Protein AF-A0A3R6PF79-F1 (afdb_monomer)

pLDDT: mean 77.35, std 12.73, range [43.53, 94.38]

Foldseek 3Di:
DVLVLVVVLVVLLVVLLVVLLVCLLVVLVCVVVPDDLVNLLVVLLVVLVVCLVPVLVVVVVCVVVVVVVCCVVVQVVVVVVDVDPDPPPPDPPPDPVVSVVSSVVVSVSSNVSRNVSSNVSSPDHSVCSNVVDPPVVDDPVQQDDDVVQCVPPNPVSSVVSSVCSSCVPVNVVVVVVVVSVVVVVVVVVVVVVD

Radius of gyration: 24.38 Å; Cα contacts (8 Å, |Δi|>4): 85; chains: 1; bounding box: 54×51×66 Å

Sequence (194 aa):
MAIIMVGAISLIYSAFSISLSERTKQMGLLKSIGATKKQIRHSVVFEACVLCMVGIPLGIAAGLGGIGITLHGISGLLLKLWSEDTPLRIHLVVTWQAIAIAVIVSFITVLISAMIPAAKAVRIPAIQAIRQSDDIKIRAGKVKTSGLTYKLFGFSGMLASKNFKRNRKKYRTTVFSLFISIVLFVSATSSVVI

Mean predicted aligned error: 12.95 Å

Solvent-accessible surface area (backbone atoms only — not comparable to full-atom values): 11077 Å² total; per-residue (Å²): 109,70,67,59,54,54,48,51,43,50,51,51,30,51,53,49,41,48,57,50,58,76,41,32,42,60,55,15,53,44,41,72,78,64,55,48,68,64,58,59,44,49,52,53,50,49,53,50,51,57,49,45,69,53,47,51,58,50,50,51,51,50,49,54,49,49,51,52,51,50,54,56,56,48,50,65,54,48,60,75,75,48,93,62,99,65,86,80,73,80,73,84,80,81,49,71,66,59,54,52,50,50,53,53,53,51,50,53,49,50,50,58,31,46,48,56,45,42,58,50,59,61,67,57,51,40,71,55,32,64,63,71,60,84,75,74,83,73,62,76,82,74,50,74,73,64,71,65,47,40,75,76,49,35,71,69,38,42,53,51,53,36,53,48,54,72,40,51,67,61,49,50,50,54,55,50,52,52,51,51,52,52,52,52,50,54,54,53,56,54,67,74,75,108

Secondary structure (DSSP, 8-state):
-H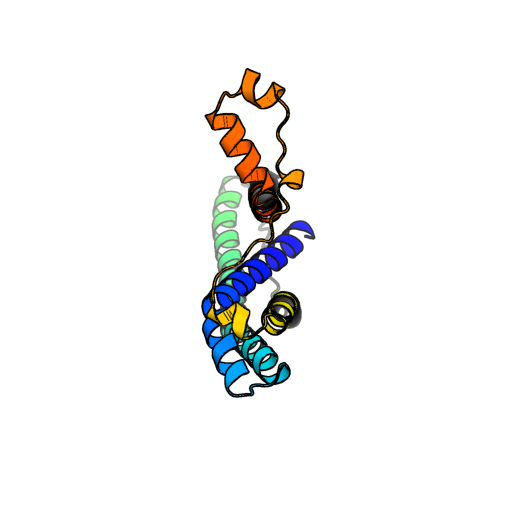HHHHHHHHHHHHHHHHHHHHTHHHHHHHHHTT--HHHHHHHHHHHHHHHHHHHHHHHHHHHHHHHHHHHHHHHHHHHHH--SS----------HHHHHHHHHHHHHHHHHHHHHHHHHHHTS-HHHHHH--------GGGG---HHHHHHHHHHHHHHHHHHHHTHHHHHHHHHHHHHHHHHHHHHHHHHH-

Nearest PDB structures (foldseek):
  7w78-assembly1_B  TM=7.363E-01  e=3.693E-02  Corynebacterium diphtheriae NCTC 13129
  7v8l-assembly1_C  TM=7.690E-01  e=5.536E-02  Escherichia coli K-12
  7arh-assembly1_C  TM=6.810E-01  e=7.500E-02  Escherichia coli K-12
  8tzj-assembly1_D  TM=7.947E-01  e=8.950E-01  Vibrio cholerae
  8tzk-assembly1_C  TM=6.732E-01  e=6.281E-01  Vibrio cholerae

Structure (mmCIF, N/CA/C/O backbone):
data_AF-A0A3R6PF79-F1
#
_entry.id   AF-A0A3R6PF79-F1
#
loop_
_atom_site.group_PDB
_atom_site.id
_atom_site.type_symbol
_atom_site.label_atom_id
_atom_site.label_alt_id
_atom_site.label_comp_id
_atom_s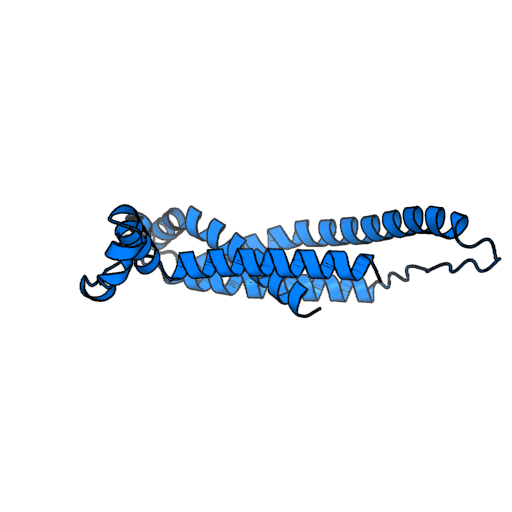ite.label_asym_id
_atom_site.label_entity_id
_atom_site.label_seq_id
_atom_site.pdbx_PDB_ins_code
_atom_site.Cartn_x
_atom_site.Cartn_y
_atom_site.Cartn_z
_atom_site.occupancy
_atom_site.B_iso_or_equiv
_atom_site.auth_seq_id
_atom_site.auth_comp_id
_atom_site.auth_asym_id
_atom_site.auth_atom_id
_atom_site.pdbx_PDB_model_num
ATOM 1 N N . MET A 1 1 ? 17.943 4.776 -5.996 1.00 65.88 1 MET A N 1
ATOM 2 C CA . MET A 1 1 ? 17.069 3.576 -5.981 1.00 65.88 1 MET A CA 1
ATOM 3 C C . MET A 1 1 ? 16.264 3.403 -4.692 1.00 65.88 1 MET A C 1
ATOM 5 O O . MET A 1 1 ? 15.045 3.336 -4.783 1.00 65.88 1 MET A O 1
ATOM 9 N N . ALA A 1 2 ? 16.877 3.400 -3.499 1.00 73.94 2 ALA A N 1
ATOM 10 C CA . ALA A 1 2 ? 16.146 3.189 -2.236 1.00 73.94 2 ALA A CA 1
ATOM 11 C C . ALA A 1 2 ? 14.987 4.183 -1.995 1.00 73.94 2 ALA A C 1
ATOM 13 O O . ALA A 1 2 ? 13.905 3.773 -1.589 1.00 73.94 2 ALA A O 1
ATOM 14 N N . ILE A 1 3 ? 15.177 5.470 -2.313 1.00 78.12 3 ILE A N 1
ATOM 15 C CA . ILE A 1 3 ? 14.146 6.514 -2.144 1.00 78.12 3 ILE A CA 1
ATOM 16 C C . ILE A 1 3 ? 12.910 6.228 -3.010 1.00 78.12 3 ILE A C 1
ATOM 18 O O . ILE A 1 3 ? 11.786 6.334 -2.530 1.00 78.12 3 ILE A O 1
ATOM 22 N N . ILE A 1 4 ? 13.116 5.813 -4.264 1.00 80.00 4 ILE A N 1
ATOM 23 C CA . ILE A 1 4 ? 12.033 5.499 -5.207 1.00 80.00 4 ILE A CA 1
ATOM 24 C C . ILE A 1 4 ? 11.253 4.277 -4.717 1.00 80.00 4 ILE A C 1
ATOM 26 O O . ILE A 1 4 ? 10.026 4.304 -4.683 1.00 80.00 4 ILE A O 1
ATOM 30 N N . MET A 1 5 ? 11.956 3.233 -4.264 1.00 78.94 5 MET A N 1
ATOM 31 C CA . MET A 1 5 ? 11.324 2.021 -3.738 1.00 78.94 5 MET A CA 1
ATOM 32 C C . MET A 1 5 ? 10.485 2.318 -2.487 1.00 78.94 5 MET A C 1
ATOM 34 O O . MET A 1 5 ? 9.329 1.908 -2.401 1.00 78.94 5 MET A O 1
ATOM 38 N N . VAL A 1 6 ? 11.032 3.092 -1.545 1.00 79.31 6 VAL A N 1
ATOM 39 C CA . VAL A 1 6 ? 10.308 3.524 -0.338 1.00 79.31 6 VAL A CA 1
ATOM 40 C C . VAL A 1 6 ? 9.107 4.404 -0.698 1.00 79.31 6 VAL A C 1
ATOM 42 O O . VAL A 1 6 ? 8.030 4.229 -0.126 1.00 79.31 6 VAL A O 1
ATOM 45 N N . GLY A 1 7 ? 9.263 5.315 -1.663 1.00 80.50 7 GLY A N 1
ATOM 46 C CA . GLY A 1 7 ? 8.183 6.156 -2.176 1.00 80.50 7 GLY A CA 1
ATOM 47 C C . GLY A 1 7 ? 7.041 5.330 -2.765 1.00 80.50 7 GLY A C 1
ATOM 48 O O . GLY A 1 7 ? 5.895 5.496 -2.350 1.00 80.50 7 GLY A O 1
ATOM 49 N N . ALA A 1 8 ? 7.352 4.385 -3.654 1.00 82.44 8 ALA A N 1
ATOM 50 C CA . ALA A 1 8 ? 6.371 3.496 -4.271 1.00 82.44 8 ALA A CA 1
ATOM 51 C C . ALA A 1 8 ? 5.611 2.666 -3.223 1.00 82.44 8 ALA A C 1
ATOM 53 O O . ALA A 1 8 ? 4.380 2.666 -3.215 1.00 82.44 8 ALA A O 1
ATOM 54 N N . ILE A 1 9 ? 6.325 2.037 -2.283 1.00 83.94 9 ILE A N 1
ATOM 55 C CA . ILE A 1 9 ? 5.719 1.264 -1.184 1.00 83.94 9 ILE A CA 1
ATOM 56 C C . ILE A 1 9 ? 4.779 2.146 -0.350 1.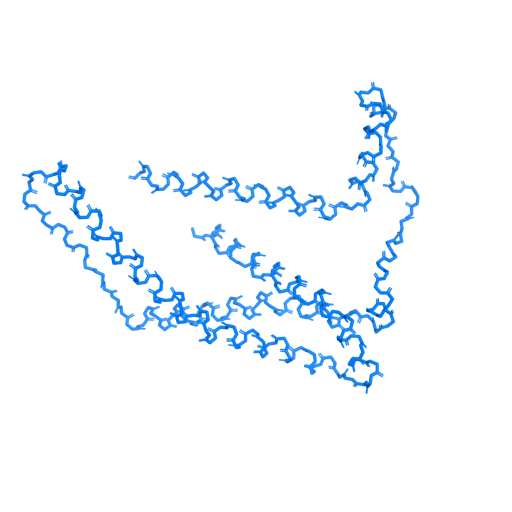00 83.94 9 ILE A C 1
ATOM 58 O O . ILE A 1 9 ? 3.657 1.747 -0.038 1.00 83.94 9 ILE A O 1
ATOM 62 N N . SER A 1 10 ? 5.210 3.363 -0.006 1.00 80.75 10 SER A N 1
ATOM 63 C CA . SER A 1 10 ? 4.420 4.304 0.796 1.00 80.75 10 SER A CA 1
ATOM 64 C C . SER A 1 10 ? 3.152 4.778 0.071 1.00 80.75 10 SER A C 1
ATOM 66 O O . SER A 1 10 ? 2.083 4.878 0.685 1.00 80.75 10 SER A O 1
ATOM 68 N N . LEU A 1 11 ? 3.249 5.033 -1.237 1.00 85.12 11 LEU A N 1
ATOM 69 C CA . LEU A 1 11 ? 2.115 5.420 -2.079 1.00 85.12 11 LEU A CA 1
ATOM 70 C C . LEU A 1 11 ? 1.094 4.287 -2.185 1.00 85.12 11 LEU A C 1
ATOM 72 O O . LEU A 1 11 ? -0.085 4.506 -1.901 1.00 85.12 11 LEU A O 1
ATOM 76 N N . ILE A 1 12 ? 1.551 3.071 -2.501 1.00 87.69 12 ILE A N 1
ATOM 77 C CA . ILE A 1 12 ? 0.696 1.880 -2.588 1.00 87.69 12 ILE A CA 1
ATOM 78 C C . ILE A 1 12 ? 0.007 1.630 -1.240 1.00 87.69 12 ILE A C 1
ATOM 80 O O . ILE A 1 12 ? -1.214 1.481 -1.180 1.00 87.69 12 ILE A O 1
ATOM 84 N N . TYR A 1 13 ? 0.767 1.657 -0.141 1.00 85.12 13 TYR A N 1
ATOM 85 C CA . TYR A 1 13 ? 0.227 1.516 1.212 1.00 85.12 13 TYR A CA 1
ATOM 86 C C . TYR A 1 13 ? -0.873 2.543 1.501 1.00 85.12 13 TYR A C 1
ATOM 88 O O . TYR A 1 13 ? -1.921 2.200 2.053 1.00 85.12 13 TYR A O 1
ATOM 96 N N . SER A 1 14 ? -0.642 3.804 1.137 1.00 82.56 14 SER A N 1
ATOM 97 C CA . SER A 1 14 ? -1.587 4.890 1.395 1.00 82.56 14 SER A CA 1
ATOM 98 C C . SER A 1 14 ? -2.861 4.730 0.568 1.00 82.56 14 SER A C 1
ATOM 100 O O . SER A 1 14 ? -3.950 4.868 1.122 1.00 82.56 14 SER A O 1
ATOM 102 N N . ALA A 1 15 ? -2.744 4.350 -0.705 1.00 88.00 15 ALA A N 1
ATOM 103 C CA . ALA A 1 15 ? -3.887 4.089 -1.577 1.00 88.00 15 ALA A CA 1
ATOM 104 C C . ALA A 1 15 ? -4.762 2.940 -1.047 1.00 88.00 15 ALA A C 1
ATOM 106 O O . ALA A 1 15 ? -5.965 3.119 -0.848 1.00 88.00 15 ALA A O 1
ATOM 107 N N . PHE A 1 16 ? -4.159 1.794 -0.707 1.00 87.19 16 PHE A N 1
ATOM 108 C CA . PHE A 1 16 ? -4.898 0.683 -0.096 1.00 87.19 16 PHE A CA 1
ATOM 109 C C . PHE A 1 16 ? -5.480 1.063 1.267 1.00 87.19 16 PHE A C 1
ATOM 111 O O . PHE A 1 16 ? -6.608 0.691 1.584 1.00 87.19 16 PHE A O 1
ATOM 118 N N . SER A 1 17 ? -4.754 1.831 2.084 1.00 83.69 17 SER A N 1
ATOM 119 C CA . SER A 1 17 ? -5.274 2.294 3.371 1.00 83.69 17 SER A CA 1
ATOM 120 C C . SER A 1 17 ? -6.509 3.182 3.212 1.00 83.69 17 SER A C 1
ATOM 122 O O . SER A 1 17 ? -7.389 3.112 4.068 1.00 83.69 17 SER A O 1
ATOM 124 N N . ILE A 1 18 ? -6.569 4.019 2.174 1.00 84.44 18 ILE A N 1
ATOM 125 C CA . ILE A 1 18 ? -7.731 4.866 1.878 1.00 84.44 18 ILE A CA 1
ATOM 126 C C . ILE A 1 18 ? -8.891 3.994 1.392 1.00 84.44 18 ILE A C 1
ATOM 128 O O . ILE A 1 18 ? -9.955 4.017 2.008 1.00 84.44 18 ILE A O 1
ATOM 132 N N . SER A 1 19 ? -8.657 3.143 0.389 1.00 86.69 19 SER A N 1
ATOM 133 C CA . SER A 1 19 ? -9.685 2.260 -0.180 1.00 86.69 19 SER A CA 1
ATOM 134 C C . SER A 1 19 ? -10.333 1.350 0.875 1.00 86.69 19 SER A C 1
ATOM 136 O O . SER A 1 19 ? -11.557 1.240 0.967 1.00 86.69 19 SER A O 1
ATOM 138 N N . LEU A 1 20 ? -9.524 0.758 1.760 1.00 84.31 20 LEU A N 1
ATOM 139 C CA . LEU A 1 20 ? -10.035 -0.055 2.865 1.00 84.31 20 LEU A CA 1
ATOM 140 C C . LEU A 1 20 ? -10.768 0.782 3.914 1.00 84.31 20 LEU A C 1
ATOM 142 O O . LEU A 1 20 ? -11.749 0.311 4.485 1.00 84.31 20 LEU A O 1
ATOM 146 N N . SER A 1 21 ? -10.314 2.014 4.169 1.00 81.69 21 SER A N 1
ATOM 147 C CA . SER A 1 21 ? -10.988 2.924 5.095 1.00 81.69 21 SER A CA 1
ATOM 148 C C . SER A 1 21 ? -12.404 3.244 4.615 1.00 81.69 21 SER A C 1
ATOM 150 O O . SER A 1 21 ? -13.339 3.161 5.411 1.00 81.69 21 SER A O 1
ATOM 152 N N . GLU A 1 22 ? -12.578 3.533 3.327 1.00 84.00 22 GLU A N 1
ATOM 153 C CA . GLU A 1 22 ? -13.884 3.797 2.705 1.00 84.00 22 GLU A CA 1
ATOM 154 C C . GLU A 1 22 ? -14.821 2.583 2.798 1.00 84.00 22 GLU A C 1
ATOM 156 O O . GLU A 1 22 ? -16.013 2.723 3.074 1.00 84.00 22 GLU A O 1
ATOM 161 N N . ARG A 1 23 ? -14.268 1.370 2.677 1.00 86.06 23 ARG A N 1
ATOM 162 C CA . ARG A 1 23 ? -15.014 0.100 2.748 1.00 86.06 23 ARG A CA 1
ATOM 163 C C . ARG A 1 23 ? -15.125 -0.484 4.162 1.00 86.06 23 ARG A C 1
ATOM 165 O O . ARG A 1 23 ? -15.655 -1.583 4.341 1.00 86.06 23 ARG A O 1
ATOM 172 N N . THR A 1 24 ? -14.693 0.243 5.196 1.00 84.50 24 THR A N 1
ATOM 173 C CA . THR A 1 24 ? -14.691 -0.254 6.586 1.00 84.50 24 THR A CA 1
ATOM 174 C C . THR A 1 24 ? -16.088 -0.677 7.047 1.00 84.50 24 THR A C 1
ATOM 176 O O . THR A 1 24 ? -16.231 -1.724 7.679 1.00 84.50 24 THR A O 1
ATOM 179 N N . LYS A 1 25 ? -17.134 0.084 6.692 1.00 82.88 25 LYS A N 1
ATOM 180 C CA . LYS A 1 25 ? -18.526 -0.236 7.055 1.00 82.88 25 LYS A CA 1
ATOM 181 C C . LYS A 1 25 ? -19.000 -1.541 6.410 1.00 82.88 25 LYS A C 1
ATOM 183 O O . LYS A 1 25 ? -19.591 -2.369 7.095 1.00 82.88 25 LYS A O 1
ATOM 188 N N . GLN A 1 26 ? -18.680 -1.762 5.133 1.00 86.44 26 GLN A N 1
ATOM 189 C CA . GLN A 1 26 ? -19.002 -3.002 4.415 1.00 86.44 26 GLN A CA 1
ATOM 190 C C . GLN A 1 26 ? -18.304 -4.207 5.057 1.00 86.44 26 GLN A C 1
ATOM 192 O O . GLN A 1 26 ? -18.948 -5.214 5.342 1.00 86.44 26 GLN A O 1
ATOM 197 N N . MET A 1 27 ? -17.012 -4.079 5.384 1.00 86.81 27 MET A N 1
ATOM 198 C CA . MET A 1 27 ? -16.271 -5.117 6.111 1.00 86.81 27 MET A CA 1
ATOM 199 C C . MET A 1 27 ? -16.834 -5.367 7.518 1.00 86.81 27 MET A C 1
ATOM 201 O O . MET A 1 27 ? -16.828 -6.503 7.994 1.00 86.81 27 MET A O 1
ATOM 205 N N . GLY A 1 28 ? -17.321 -4.320 8.189 1.00 85.75 28 GLY A N 1
ATOM 206 C CA . GLY A 1 28 ? -18.001 -4.407 9.481 1.00 85.75 28 GLY A CA 1
ATOM 207 C C . GLY A 1 28 ? -19.311 -5.186 9.401 1.00 85.75 28 GLY A C 1
ATOM 208 O O . GLY A 1 28 ? -19.534 -6.065 10.227 1.00 85.75 28 GLY A O 1
ATOM 209 N N . LEU A 1 29 ? -20.127 -4.926 8.378 1.00 88.12 29 LEU A N 1
ATOM 210 C CA . LEU A 1 29 ? -21.367 -5.662 8.112 1.00 88.12 29 LEU A CA 1
ATOM 211 C C . LEU A 1 29 ? -21.093 -7.133 7.777 1.00 88.12 29 LEU A C 1
ATOM 213 O O . LEU A 1 29 ? -21.737 -8.015 8.341 1.00 88.12 29 LEU A O 1
ATOM 217 N N . LEU A 1 30 ? -20.085 -7.409 6.942 1.00 86.88 30 LEU A N 1
ATOM 218 C CA . LEU A 1 30 ? -19.676 -8.776 6.608 1.00 86.88 30 LEU A CA 1
ATOM 219 C C . LEU A 1 30 ? -19.255 -9.555 7.868 1.00 86.88 30 LEU A C 1
ATOM 221 O O . LEU A 1 30 ? -19.646 -10.705 8.057 1.00 86.88 30 LEU A O 1
ATOM 225 N N . LYS A 1 31 ? -18.501 -8.910 8.773 1.00 86.12 31 LYS A N 1
ATOM 226 C CA . LYS A 1 31 ? -18.137 -9.483 10.082 1.00 86.12 31 LYS A CA 1
ATOM 227 C C . LYS A 1 31 ? -19.348 -9.749 10.969 1.00 86.12 31 LYS A C 1
ATOM 229 O O . LYS A 1 31 ? -19.345 -10.756 11.667 1.00 86.12 31 LYS A O 1
ATOM 234 N N . SER A 1 32 ? -20.357 -8.879 10.952 1.00 86.25 32 SER A N 1
ATOM 235 C CA . SER A 1 32 ? -21.579 -9.060 11.746 1.00 86.25 32 SER A CA 1
ATOM 236 C C . SER A 1 32 ? -22.394 -10.282 11.316 1.00 86.25 32 SER A C 1
ATOM 238 O O . SER A 1 32 ? -23.068 -10.871 12.150 1.00 86.25 32 SER A O 1
ATOM 240 N N . ILE A 1 33 ? -22.295 -10.691 10.047 1.00 88.56 33 ILE A N 1
ATOM 241 C CA . ILE A 1 33 ? -22.951 -11.898 9.506 1.00 88.56 33 ILE A CA 1
ATOM 242 C C . ILE A 1 33 ? -22.066 -13.156 9.699 1.00 88.56 33 ILE A C 1
ATOM 244 O O . ILE A 1 33 ? -22.449 -14.262 9.336 1.00 88.56 33 ILE A O 1
ATOM 248 N N . GLY A 1 34 ? -20.884 -13.021 10.317 1.00 87.25 34 GLY A N 1
ATOM 249 C CA . GLY A 1 34 ? -20.001 -14.146 10.659 1.00 87.25 34 GLY A CA 1
ATOM 250 C C . GLY A 1 34 ? -18.793 -14.335 9.737 1.00 87.25 34 GLY A C 1
ATOM 251 O O . GLY A 1 34 ? -18.108 -15.354 9.830 1.00 87.25 34 GLY A O 1
ATOM 252 N N . ALA A 1 35 ? -18.478 -13.371 8.861 1.00 88.25 35 ALA A N 1
ATOM 253 C CA . ALA A 1 35 ? -17.314 -13.489 7.985 1.00 88.25 35 ALA A CA 1
ATOM 254 C C . ALA A 1 35 ? -16.002 -13.630 8.775 1.00 88.25 35 ALA A C 1
ATOM 256 O O . ALA A 1 35 ? -15.680 -12.852 9.683 1.00 88.25 35 ALA A O 1
ATOM 257 N N . THR A 1 36 ? -15.191 -14.609 8.378 1.00 87.62 36 THR A N 1
ATOM 258 C CA . THR A 1 36 ? -13.926 -14.914 9.050 1.00 87.62 36 THR A CA 1
ATOM 259 C C . THR A 1 36 ? -12.836 -13.917 8.647 1.00 87.62 36 THR A C 1
ATOM 261 O O . THR A 1 36 ? -12.753 -13.469 7.502 1.00 87.62 36 THR A O 1
ATOM 264 N N . LYS A 1 37 ? -11.898 -13.632 9.561 1.00 85.00 37 LYS A N 1
ATOM 265 C CA . LYS A 1 37 ? -10.707 -12.785 9.322 1.00 85.00 37 LYS A CA 1
ATOM 266 C C . LYS A 1 37 ? -9.934 -13.155 8.040 1.00 85.00 37 LYS A C 1
ATOM 268 O O . LYS A 1 37 ? -9.393 -12.276 7.373 1.00 85.00 37 LYS A O 1
ATOM 273 N N . LYS A 1 38 ? -9.898 -14.450 7.696 1.00 86.69 38 LYS A N 1
ATOM 274 C CA . LYS A 1 38 ? -9.241 -14.991 6.495 1.00 86.69 38 LYS A CA 1
ATOM 275 C C . LYS A 1 38 ? -9.981 -14.622 5.203 1.00 86.69 38 LYS A C 1
ATOM 277 O O . LYS A 1 38 ? -9.318 -14.250 4.244 1.00 86.69 38 LYS A O 1
ATOM 282 N N . GLN A 1 39 ? -11.318 -14.642 5.197 1.00 87.19 39 GLN A N 1
ATOM 283 C CA . GLN A 1 39 ? -12.128 -14.269 4.027 1.00 87.19 39 GLN A CA 1
ATOM 284 C C . GLN A 1 39 ? -11.921 -12.799 3.659 1.00 87.19 39 GLN A C 1
ATOM 286 O O . GLN A 1 39 ? -11.662 -12.479 2.504 1.00 87.19 39 GLN A O 1
ATOM 291 N N . ILE A 1 40 ? -11.919 -11.916 4.660 1.00 85.81 40 ILE A N 1
ATOM 292 C CA . ILE A 1 40 ? -11.675 -10.482 4.450 1.00 85.81 40 ILE A CA 1
ATOM 293 C C . ILE A 1 40 ? -10.263 -10.253 3.905 1.00 85.81 40 ILE A C 1
ATOM 295 O O . ILE A 1 40 ? -10.0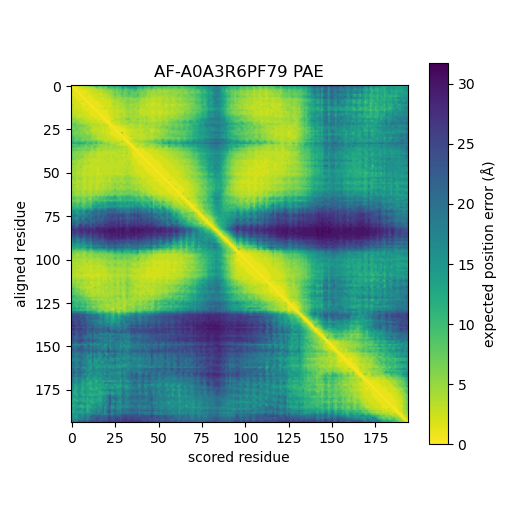82 -9.501 2.954 1.00 85.81 40 ILE A O 1
ATOM 299 N N . ARG A 1 41 ? -9.254 -10.939 4.458 1.00 86.44 41 ARG A N 1
ATOM 300 C CA . ARG A 1 41 ? -7.874 -10.834 3.966 1.00 86.44 41 ARG A CA 1
ATOM 301 C C . ARG A 1 41 ? -7.739 -11.328 2.523 1.00 86.44 41 ARG A C 1
ATOM 303 O O . ARG A 1 41 ? -7.070 -10.669 1.736 1.00 86.44 41 ARG A O 1
ATOM 310 N N . HIS A 1 42 ? -8.364 -12.454 2.179 1.00 89.12 42 HIS A N 1
ATOM 311 C CA . HIS A 1 42 ? -8.353 -12.979 0.813 1.00 89.12 42 HIS A CA 1
ATOM 312 C C . HIS A 1 42 ? -9.052 -12.042 -0.171 1.00 89.12 42 HIS A C 1
ATOM 314 O O . HIS A 1 42 ? -8.541 -11.871 -1.269 1.00 89.12 42 HIS A O 1
ATOM 320 N N . SER A 1 43 ? -10.141 -11.380 0.230 1.00 89.56 43 SER A N 1
ATOM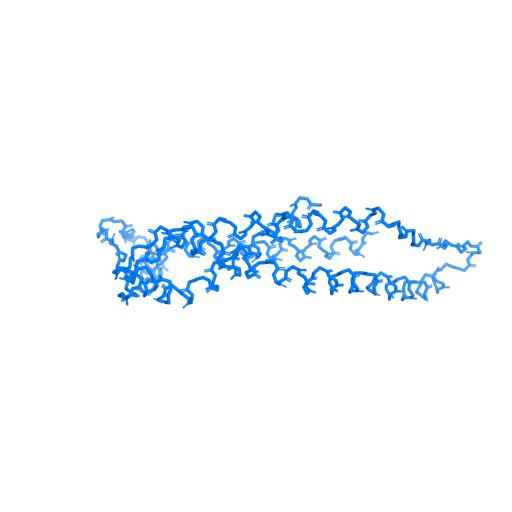 321 C CA . SER A 1 43 ? -10.807 -10.379 -0.612 1.00 89.56 43 SER A CA 1
ATOM 322 C C . SER A 1 43 ? -9.858 -9.241 -1.000 1.00 89.56 43 SER A C 1
ATOM 324 O O . SER A 1 43 ? -9.794 -8.874 -2.166 1.00 89.56 43 SER A O 1
ATOM 326 N N . VAL A 1 44 ? -9.069 -8.723 -0.051 1.00 88.31 44 VAL A N 1
ATOM 327 C CA . VAL A 1 44 ? -8.106 -7.641 -0.333 1.00 88.31 44 VAL A CA 1
ATOM 328 C C . VAL A 1 44 ? -6.947 -8.124 -1.206 1.00 88.31 44 VAL A C 1
ATOM 330 O O . VAL A 1 44 ? -6.496 -7.407 -2.093 1.00 88.31 44 VAL A O 1
ATOM 333 N N . VAL A 1 45 ? -6.460 -9.347 -0.976 1.00 89.44 45 VAL A N 1
ATOM 334 C CA . VAL A 1 45 ? -5.414 -9.939 -1.827 1.00 89.44 45 VAL A CA 1
ATOM 335 C C . VAL A 1 45 ? -5.934 -10.159 -3.245 1.00 89.44 45 VAL A C 1
ATOM 337 O O . VAL A 1 45 ? -5.214 -9.888 -4.196 1.00 89.44 45 VAL A O 1
ATOM 340 N N . PHE A 1 46 ? -7.185 -10.590 -3.397 1.00 92.00 46 PHE A N 1
ATOM 341 C CA . PHE A 1 46 ? -7.814 -10.754 -4.701 1.00 92.00 46 PHE A CA 1
ATOM 342 C C . PHE A 1 46 ? -7.933 -9.416 -5.443 1.00 92.00 46 PHE A C 1
ATOM 344 O O . PHE A 1 46 ? -7.528 -9.333 -6.598 1.00 92.00 46 PHE A O 1
ATOM 351 N N . GLU A 1 47 ? -8.380 -8.351 -4.769 1.00 90.50 47 GLU A N 1
ATOM 352 C CA . GLU A 1 47 ? -8.376 -6.994 -5.338 1.00 90.50 47 GLU A CA 1
ATOM 353 C C . GLU A 1 47 ? -6.968 -6.565 -5.777 1.00 90.50 47 GLU A C 1
ATOM 355 O O . GLU A 1 47 ? -6.792 -6.064 -6.887 1.00 90.50 47 GLU A O 1
ATOM 360 N N . ALA A 1 48 ? -5.951 -6.808 -4.943 1.00 91.12 48 ALA A N 1
ATOM 361 C CA . ALA A 1 48 ? -4.564 -6.506 -5.287 1.00 91.12 48 ALA A CA 1
ATOM 362 C C . ALA A 1 48 ? -4.082 -7.304 -6.511 1.00 91.12 48 ALA A C 1
ATOM 364 O O . ALA A 1 48 ? -3.437 -6.733 -7.386 1.00 91.12 48 ALA A O 1
ATOM 365 N N . CYS A 1 49 ? -4.430 -8.589 -6.619 1.00 92.62 49 CYS A N 1
ATOM 366 C CA . CYS A 1 49 ? -4.093 -9.414 -7.780 1.00 92.62 49 CYS A CA 1
ATOM 367 C C . CYS A 1 49 ? -4.741 -8.895 -9.068 1.00 92.62 49 CYS A C 1
ATOM 369 O O . CYS A 1 49 ? -4.063 -8.809 -10.092 1.00 92.62 49 CYS A O 1
ATOM 371 N N . VAL A 1 50 ? -6.020 -8.511 -9.019 1.00 93.69 50 VAL A N 1
ATOM 372 C CA . VAL A 1 50 ? -6.727 -7.927 -10.172 1.00 93.69 50 VAL A CA 1
ATOM 373 C C . VAL A 1 50 ? -6.073 -6.608 -10.593 1.00 93.69 50 VAL A C 1
ATOM 375 O O . VAL A 1 50 ? -5.815 -6.397 -11.777 1.00 93.69 50 VAL A O 1
ATOM 378 N N . LEU A 1 51 ? -5.718 -5.751 -9.629 1.00 92.06 51 LEU A N 1
ATOM 379 C CA . LEU A 1 51 ? -4.996 -4.506 -9.901 1.00 92.06 51 LEU A CA 1
ATOM 380 C C . LEU A 1 51 ? -3.612 -4.759 -10.508 1.00 92.06 51 LEU A C 1
ATOM 382 O O . LEU A 1 51 ? -3.226 -4.059 -11.439 1.00 92.06 51 LEU A O 1
ATOM 386 N N . CYS A 1 52 ? -2.871 -5.762 -10.032 1.00 92.69 52 CYS A N 1
ATOM 387 C CA . CYS A 1 52 ? -1.581 -6.142 -10.608 1.00 92.69 52 CYS A CA 1
ATOM 388 C C . CYS A 1 52 ? -1.714 -6.660 -12.042 1.00 92.69 52 CYS A C 1
ATOM 390 O O . CYS A 1 52 ? -0.889 -6.313 -12.886 1.00 92.69 52 CYS A O 1
ATOM 392 N N . MET A 1 53 ? -2.747 -7.457 -12.321 1.00 93.06 53 MET A N 1
ATOM 393 C CA . MET A 1 53 ? -2.981 -8.036 -13.644 1.00 93.06 53 MET A CA 1
ATOM 394 C C . MET A 1 53 ? -3.168 -6.959 -14.718 1.00 93.06 53 MET A C 1
ATOM 396 O O . MET A 1 53 ? -2.746 -7.159 -15.849 1.00 93.06 53 MET A O 1
ATOM 400 N N . VAL A 1 54 ? -3.739 -5.806 -14.361 1.00 94.38 54 VAL A N 1
ATOM 401 C CA . VAL A 1 54 ? -3.908 -4.668 -15.279 1.00 94.38 54 VAL A CA 1
ATOM 402 C C . VAL A 1 54 ? -2.743 -3.676 -15.177 1.00 94.38 54 VAL A C 1
ATOM 404 O O . VAL A 1 54 ? -2.238 -3.188 -16.186 1.00 94.38 54 VAL A O 1
ATOM 407 N N . GLY A 1 55 ? -2.274 -3.390 -13.963 1.00 92.25 55 GLY A N 1
ATOM 408 C CA . GLY A 1 55 ? -1.265 -2.366 -13.699 1.00 92.25 55 GLY A CA 1
ATOM 409 C C . GLY A 1 55 ? 0.142 -2.737 -14.161 1.00 92.25 55 GLY A C 1
ATOM 410 O O . GLY A 1 55 ? 0.856 -1.868 -14.655 1.00 92.25 55 GLY A O 1
ATOM 411 N N . ILE A 1 56 ? 0.549 -4.006 -14.040 1.00 92.56 56 ILE A N 1
ATOM 412 C CA . ILE A 1 56 ? 1.893 -4.443 -14.451 1.00 92.56 56 ILE A CA 1
ATOM 413 C C . ILE A 1 56 ? 2.055 -4.374 -15.981 1.00 92.56 56 ILE A C 1
ATOM 415 O O . ILE A 1 56 ? 3.021 -3.747 -16.422 1.00 92.56 56 ILE A O 1
ATOM 419 N N . PRO A 1 57 ? 1.134 -4.913 -16.810 1.00 93.31 57 PRO A N 1
ATOM 420 C CA . PRO A 1 57 ? 1.229 -4.773 -18.264 1.00 93.31 57 PRO A CA 1
ATOM 421 C C . PRO A 1 57 ? 1.222 -3.316 -18.723 1.00 93.31 57 PRO A C 1
ATOM 423 O O . PRO A 1 57 ? 2.052 -2.937 -19.546 1.00 93.31 57 PRO A O 1
ATOM 426 N N . LEU A 1 58 ? 0.342 -2.483 -18.154 1.00 93.44 58 LEU A N 1
ATOM 427 C CA . LEU A 1 58 ? 0.297 -1.054 -18.475 1.00 93.44 58 LEU A CA 1
ATOM 428 C C . LEU A 1 58 ? 1.585 -0.334 -18.065 1.00 93.44 58 LEU A C 1
ATOM 430 O O . LEU A 1 58 ? 2.086 0.492 -18.821 1.00 93.44 58 LEU A O 1
ATOM 434 N N . GLY A 1 59 ? 2.148 -0.666 -16.902 1.00 89.94 59 GLY A N 1
ATOM 435 C CA . GLY A 1 59 ? 3.414 -0.107 -16.435 1.00 89.94 59 GLY A CA 1
ATOM 436 C C . GLY A 1 59 ? 4.593 -0.493 -17.328 1.00 89.94 59 GLY A C 1
ATOM 437 O O . GLY A 1 59 ? 5.416 0.361 -17.649 1.00 89.94 59 GLY A O 1
ATOM 438 N N . ILE A 1 60 ? 4.656 -1.749 -17.781 1.00 89.06 60 ILE A N 1
ATOM 439 C CA . ILE A 1 60 ? 5.685 -2.213 -18.724 1.00 89.06 60 ILE A CA 1
ATOM 440 C C . ILE A 1 60 ? 5.514 -1.520 -20.079 1.00 89.06 60 ILE A C 1
ATOM 442 O O . ILE A 1 60 ? 6.491 -1.008 -20.619 1.00 89.06 60 ILE A O 1
ATOM 446 N N . ALA A 1 61 ? 4.288 -1.452 -20.605 1.00 89.81 61 ALA A N 1
ATOM 447 C CA . ALA A 1 61 ? 4.000 -0.786 -21.873 1.00 89.81 61 ALA A CA 1
ATOM 448 C C . ALA A 1 61 ? 4.359 0.708 -21.826 1.00 89.81 61 ALA A C 1
ATOM 450 O O . ALA A 1 61 ? 5.035 1.209 -22.723 1.00 89.81 61 ALA A O 1
ATOM 451 N N . ALA A 1 62 ? 3.980 1.406 -20.752 1.00 88.38 62 ALA A N 1
ATOM 452 C CA . ALA A 1 62 ? 4.329 2.808 -20.540 1.00 88.38 62 ALA A CA 1
ATOM 453 C C . ALA A 1 62 ? 5.835 3.009 -20.312 1.00 88.38 62 ALA A C 1
ATOM 455 O O . ALA A 1 62 ? 6.392 3.994 -20.786 1.00 88.38 62 ALA A O 1
ATOM 456 N N . GLY A 1 63 ? 6.511 2.083 -19.626 1.00 85.12 63 GLY A N 1
ATOM 457 C CA . GLY A 1 63 ? 7.958 2.131 -19.412 1.00 85.12 63 GLY A CA 1
ATOM 458 C C . GLY A 1 63 ? 8.741 1.957 -20.713 1.00 85.12 63 GLY A C 1
ATOM 459 O O . GLY A 1 63 ? 9.601 2.776 -21.026 1.00 85.12 63 GLY A O 1
ATOM 460 N N . LEU A 1 64 ? 8.402 0.937 -21.505 1.00 83.81 64 LEU A N 1
ATOM 461 C CA . LEU A 1 64 ? 9.009 0.698 -22.817 1.00 83.81 64 LEU A CA 1
ATOM 462 C C . LEU A 1 64 ? 8.698 1.835 -23.798 1.00 83.81 64 LEU A C 1
ATOM 464 O O . LEU A 1 64 ? 9.604 2.317 -24.475 1.00 83.81 64 LEU A O 1
ATOM 468 N N . GLY A 1 65 ? 7.449 2.308 -23.833 1.00 82.25 65 GLY A N 1
ATOM 469 C CA . GLY A 1 65 ? 7.047 3.455 -24.650 1.00 82.25 65 GLY A CA 1
ATOM 470 C C . GLY A 1 65 ? 7.757 4.744 -24.235 1.00 82.25 65 GLY A C 1
ATOM 471 O O . GLY A 1 65 ? 8.253 5.474 -25.087 1.00 82.25 65 GLY A O 1
ATOM 472 N N . GLY A 1 66 ? 7.880 4.991 -22.930 1.00 79.25 66 GLY A N 1
ATOM 473 C CA . GLY A 1 66 ? 8.593 6.140 -22.379 1.00 79.25 66 GLY A CA 1
ATOM 474 C C . GLY A 1 66 ? 10.069 6.139 -22.760 1.00 79.25 66 GLY A C 1
ATOM 475 O O . GLY A 1 66 ? 10.564 7.157 -23.229 1.00 79.25 66 GLY A O 1
ATOM 476 N N . ILE A 1 67 ? 10.747 4.992 -22.640 1.00 76.31 67 ILE A N 1
ATOM 477 C CA . ILE A 1 67 ? 12.141 4.842 -23.082 1.00 76.31 67 ILE A CA 1
ATOM 478 C C . ILE A 1 67 ? 12.257 5.036 -24.602 1.00 76.31 67 ILE A C 1
ATOM 480 O O . ILE A 1 67 ? 13.178 5.700 -25.069 1.00 76.31 67 ILE A O 1
ATOM 484 N N . GLY A 1 68 ? 11.318 4.502 -25.387 1.00 72.44 68 GLY A N 1
ATOM 485 C CA . GLY A 1 68 ? 11.301 4.692 -26.840 1.00 72.44 68 GLY A CA 1
ATOM 486 C C . GLY A 1 68 ? 11.178 6.165 -27.245 1.00 72.44 68 GLY A C 1
ATOM 487 O O . GLY A 1 68 ? 11.928 6.636 -28.099 1.00 72.44 68 GLY A O 1
ATOM 488 N N . ILE A 1 69 ? 10.279 6.910 -26.593 1.00 74.25 69 ILE A N 1
ATOM 489 C CA . ILE A 1 69 ? 10.059 8.341 -26.849 1.00 74.25 69 ILE A CA 1
ATOM 490 C C . ILE A 1 69 ? 11.263 9.172 -26.395 1.00 74.25 69 ILE A C 1
ATOM 492 O O . ILE A 1 69 ? 11.697 10.059 -27.131 1.00 74.25 69 ILE A O 1
ATOM 496 N N . THR A 1 70 ? 11.827 8.899 -25.214 1.00 70.31 70 THR A N 1
ATOM 497 C CA . THR A 1 70 ? 12.991 9.649 -24.719 1.00 70.31 70 THR A CA 1
ATOM 498 C C . THR A 1 70 ? 14.222 9.404 -25.580 1.00 70.31 70 THR A C 1
ATOM 500 O O . THR A 1 70 ? 14.912 10.365 -25.903 1.00 70.31 70 THR A O 1
ATOM 503 N N . LEU A 1 71 ? 14.467 8.171 -26.033 1.00 67.06 71 LEU A N 1
ATOM 504 C CA . LEU A 1 71 ? 15.569 7.873 -26.953 1.00 67.06 71 LEU A CA 1
ATOM 505 C C . LEU A 1 71 ? 15.393 8.579 -28.307 1.00 67.06 71 LEU A C 1
ATOM 507 O O . LEU A 1 71 ? 16.354 9.157 -28.812 1.00 67.06 71 LEU A O 1
ATOM 511 N N . HIS A 1 72 ? 14.176 8.612 -28.863 1.00 66.00 72 HIS A N 1
ATOM 512 C CA . HIS A 1 72 ? 13.899 9.354 -30.101 1.00 66.00 72 HIS A CA 1
ATOM 513 C C . HIS A 1 72 ? 14.065 10.873 -29.933 1.00 66.00 72 HIS A C 1
ATOM 515 O O . HIS A 1 72 ? 14.657 11.531 -30.791 1.00 66.00 72 HIS A O 1
ATOM 521 N N . GLY A 1 73 ? 13.570 11.433 -28.825 1.00 64.75 73 GLY A N 1
ATOM 522 C CA . GLY A 1 73 ? 13.651 12.867 -28.539 1.00 64.75 73 GLY A CA 1
ATOM 523 C C . GLY A 1 73 ? 15.072 13.343 -28.225 1.00 64.75 73 GLY A C 1
ATOM 524 O O . GLY A 1 73 ? 15.493 14.389 -28.716 1.00 64.75 73 GLY A O 1
ATOM 525 N N . ILE A 1 74 ? 15.834 12.558 -27.458 1.00 62.38 74 ILE A N 1
ATOM 526 C CA . ILE A 1 74 ? 17.227 12.864 -27.108 1.00 62.38 74 ILE A CA 1
ATOM 527 C C . ILE A 1 74 ? 18.131 12.684 -28.323 1.00 62.38 74 ILE A C 1
ATOM 529 O O . ILE A 1 74 ? 18.979 13.538 -28.549 1.00 62.38 74 ILE A O 1
ATOM 533 N N . SER A 1 75 ? 17.929 11.652 -29.152 1.00 58.19 75 SER A N 1
ATOM 534 C CA . SER A 1 75 ? 18.723 11.464 -30.373 1.00 58.19 75 SER A CA 1
ATOM 535 C C . SER A 1 75 ? 18.633 12.679 -31.306 1.00 58.19 75 SER A C 1
ATOM 537 O O . SER A 1 75 ? 19.662 13.129 -31.803 1.00 58.19 75 SER A O 1
ATOM 539 N N . GLY A 1 76 ? 17.448 13.285 -31.457 1.00 59.19 76 GLY A N 1
ATOM 540 C CA . GLY A 1 76 ? 17.274 14.508 -32.251 1.00 59.19 76 GLY A CA 1
ATOM 541 C C . GLY A 1 76 ? 17.926 15.767 -31.658 1.00 59.19 76 GLY A C 1
ATOM 542 O O . GLY A 1 76 ? 18.239 16.700 -32.398 1.00 59.19 76 GLY A O 1
ATOM 543 N N . LEU A 1 77 ? 18.144 15.807 -30.340 1.00 57.66 77 LEU A N 1
ATOM 544 C CA . LEU A 1 77 ? 18.764 16.934 -29.633 1.00 57.66 77 LEU A CA 1
ATOM 545 C C . LEU A 1 77 ? 20.292 16.765 -29.525 1.00 57.66 77 LEU A C 1
ATOM 547 O O . LEU A 1 77 ? 21.027 17.740 -29.660 1.00 57.66 77 LEU A O 1
ATOM 551 N N . LEU A 1 78 ? 20.770 15.524 -29.389 1.00 53.66 78 LEU A N 1
ATOM 552 C CA . LEU A 1 78 ? 22.189 15.158 -29.385 1.00 53.66 78 LEU A CA 1
ATOM 553 C C . LEU A 1 78 ? 22.829 15.357 -30.768 1.00 53.66 78 LEU A C 1
ATOM 555 O O . LEU A 1 78 ? 23.909 15.932 -30.849 1.00 53.66 78 LEU A O 1
ATOM 559 N N . LEU A 1 79 ? 22.122 14.999 -31.851 1.00 54.16 79 LEU A N 1
ATOM 560 C CA . LEU A 1 79 ? 22.544 15.248 -33.243 1.00 54.16 79 LEU A CA 1
ATOM 561 C C . LEU A 1 79 ? 22.719 16.737 -33.578 1.00 54.16 79 LEU A C 1
ATOM 563 O O . LEU A 1 79 ? 23.444 17.074 -34.506 1.00 54.16 79 LEU A O 1
ATOM 567 N N . LYS A 1 80 ? 22.055 17.638 -32.842 1.00 56.03 80 LYS A N 1
ATOM 568 C CA . LYS A 1 80 ? 22.216 19.092 -33.005 1.00 56.03 80 LYS A CA 1
ATOM 569 C C . LYS A 1 80 ? 23.371 19.679 -32.189 1.00 56.03 80 LYS A C 1
ATOM 571 O O . LYS A 1 80 ? 23.783 20.796 -32.477 1.00 56.03 80 LYS A O 1
ATOM 576 N N . LEU A 1 81 ? 23.854 18.967 -31.168 1.00 55.41 81 LEU A N 1
ATOM 577 C CA . LEU A 1 81 ? 24.927 19.416 -30.272 1.00 55.41 81 LEU A CA 1
ATOM 578 C C . LEU A 1 81 ? 26.283 18.766 -30.590 1.00 55.41 81 LEU A C 1
ATOM 580 O O . LEU A 1 81 ? 27.310 19.355 -30.268 1.00 55.41 81 LEU A O 1
ATOM 584 N N . TRP A 1 82 ? 26.297 17.583 -31.213 1.00 53.00 82 TRP A N 1
ATOM 585 C CA . TRP A 1 82 ? 27.507 16.814 -31.517 1.00 53.00 82 TRP A CA 1
ATOM 586 C C . TRP A 1 82 ? 27.595 16.557 -33.027 1.00 53.00 82 TRP A C 1
ATOM 588 O O . TRP A 1 82 ? 26.988 15.622 -33.541 1.00 53.00 82 TRP A O 1
ATOM 598 N N . SER A 1 83 ? 28.347 17.402 -33.737 1.00 51.47 83 SER A N 1
ATOM 599 C CA . SER A 1 83 ? 28.624 17.287 -35.182 1.00 51.47 83 SER A CA 1
ATOM 600 C C . SER A 1 83 ? 29.732 16.281 -35.530 1.00 51.47 83 SER A C 1
ATOM 602 O O . SER A 1 83 ? 30.357 16.418 -36.572 1.00 51.47 83 SER A O 1
ATOM 604 N N . GLU A 1 84 ? 30.009 15.288 -34.685 1.00 45.31 84 GLU A N 1
ATOM 605 C CA . GLU A 1 84 ? 31.079 14.312 -34.928 1.00 45.31 84 GLU A CA 1
ATOM 606 C C . GLU A 1 84 ? 30.534 12.883 -34.837 1.00 45.31 84 GLU A C 1
ATOM 608 O O . GLU A 1 84 ? 29.848 12.506 -33.880 1.00 45.31 84 GLU A O 1
ATOM 613 N N . ASP A 1 85 ? 30.840 12.118 -35.883 1.00 48.16 85 ASP A N 1
ATOM 614 C CA . ASP A 1 85 ? 30.318 10.814 -36.287 1.00 48.16 85 ASP A CA 1
ATOM 615 C C . ASP A 1 85 ? 30.546 9.682 -35.270 1.00 48.16 85 ASP A C 1
ATOM 617 O O . ASP A 1 85 ? 31.248 8.702 -35.522 1.00 48.16 85 ASP A O 1
ATOM 621 N N . THR A 1 86 ? 29.894 9.748 -34.113 1.00 45.62 86 THR A N 1
ATOM 622 C CA . THR A 1 86 ? 29.713 8.570 -33.259 1.00 45.62 86 THR A CA 1
ATOM 623 C C . THR A 1 86 ? 28.233 8.376 -32.966 1.00 45.62 86 THR A C 1
ATOM 625 O O . THR A 1 86 ? 27.687 8.956 -32.027 1.00 45.62 86 THR A O 1
ATOM 628 N N . PRO A 1 87 ? 27.526 7.547 -33.759 1.00 46.75 87 PRO A N 1
ATOM 629 C CA . PRO A 1 87 ? 26.175 7.158 -33.4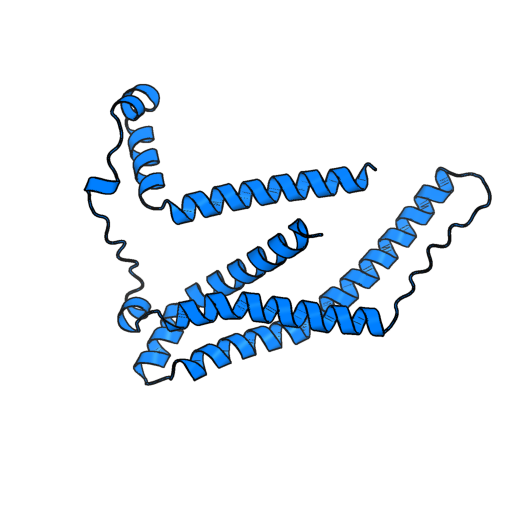15 1.00 46.75 87 PRO A CA 1
ATOM 630 C C . PRO A 1 87 ? 26.271 6.246 -32.190 1.00 46.75 87 PRO A C 1
ATOM 632 O O . PRO A 1 87 ? 26.381 5.025 -32.315 1.00 46.75 87 PRO A O 1
ATOM 635 N N . LEU A 1 88 ? 26.235 6.834 -30.991 1.00 45.44 88 LEU A N 1
ATOM 636 C CA . LEU A 1 88 ? 25.978 6.124 -29.743 1.00 45.44 88 LEU A CA 1
ATOM 637 C C . LEU A 1 88 ? 24.544 5.591 -29.812 1.00 45.44 88 LEU A C 1
ATOM 639 O O . LEU A 1 88 ? 23.600 6.148 -29.254 1.00 45.44 88 LEU A O 1
ATOM 643 N N . ARG A 1 89 ? 24.367 4.510 -30.573 1.00 49.12 89 ARG A N 1
ATOM 644 C CA . ARG A 1 89 ? 23.135 3.738 -30.628 1.00 49.12 89 ARG A CA 1
ATOM 645 C C . ARG A 1 89 ? 23.021 3.026 -29.293 1.00 49.12 89 ARG A C 1
ATOM 647 O O . ARG A 1 89 ? 23.527 1.922 -29.113 1.00 49.12 89 ARG A O 1
ATOM 654 N N . ILE A 1 90 ? 22.382 3.692 -28.336 1.00 49.84 90 ILE A N 1
ATOM 655 C CA . ILE A 1 90 ? 21.955 3.076 -27.085 1.00 49.84 90 ILE A CA 1
ATOM 656 C C . ILE A 1 90 ? 20.906 2.032 -27.470 1.00 49.84 90 ILE A C 1
ATOM 658 O O . ILE A 1 90 ? 19.728 2.332 -27.659 1.00 49.84 90 ILE A O 1
ATOM 662 N N . HIS A 1 91 ? 21.360 0.800 -27.674 1.00 50.97 91 HIS A N 1
ATOM 663 C CA . HIS A 1 91 ? 20.480 -0.315 -27.962 1.00 50.97 91 HIS A CA 1
ATOM 664 C C . HIS A 1 91 ? 19.743 -0.691 -26.682 1.00 50.97 91 HIS A C 1
ATOM 666 O O . HIS A 1 91 ? 20.343 -1.118 -25.695 1.00 50.97 91 HIS A O 1
ATOM 672 N N . LEU A 1 92 ? 18.420 -0.539 -26.705 1.00 54.22 92 LEU A N 1
ATOM 673 C CA . LEU A 1 92 ? 17.566 -1.021 -25.635 1.00 54.22 92 LEU A CA 1
ATOM 674 C C . LEU A 1 92 ? 17.502 -2.550 -25.712 1.00 54.22 92 LEU A C 1
ATOM 676 O O . LEU A 1 92 ? 16.692 -3.121 -26.441 1.00 54.22 92 LEU A O 1
ATOM 680 N N . VAL A 1 93 ? 18.382 -3.221 -24.971 1.00 64.00 93 VAL A N 1
ATOM 681 C CA . VAL A 1 93 ? 18.352 -4.679 -24.841 1.00 64.00 93 VAL A CA 1
ATOM 682 C C . VAL A 1 93 ? 17.270 -5.042 -23.829 1.00 64.00 93 VAL A C 1
ATOM 684 O O . VAL A 1 93 ? 17.501 -5.105 -22.622 1.00 64.00 93 VAL A O 1
ATOM 687 N N . VAL A 1 94 ? 16.051 -5.243 -24.324 1.00 66.06 94 VAL A N 1
ATOM 688 C CA . VAL A 1 94 ? 14.943 -5.753 -23.512 1.00 66.06 94 VAL A CA 1
ATOM 689 C C . VAL A 1 94 ? 15.031 -7.275 -23.471 1.00 66.06 94 VAL A C 1
ATOM 691 O O . VAL A 1 94 ? 14.495 -7.973 -24.328 1.00 66.06 94 VAL A O 1
ATOM 694 N N . THR A 1 95 ? 15.718 -7.810 -22.466 1.00 81.50 95 THR A N 1
ATOM 695 C CA . THR A 1 95 ? 15.747 -9.259 -22.237 1.00 81.50 95 THR A CA 1
ATOM 696 C C . THR A 1 95 ? 14.438 -9.706 -21.586 1.00 81.50 95 THR A C 1
ATOM 698 O O . THR A 1 95 ? 13.982 -9.097 -20.616 1.00 81.50 95 THR A O 1
ATOM 701 N N . TRP A 1 96 ? 13.858 -10.819 -22.048 1.00 82.31 96 TRP A N 1
ATOM 702 C CA . TRP A 1 96 ? 12.637 -11.388 -21.452 1.00 82.31 96 TRP A CA 1
ATOM 703 C C . TRP A 1 96 ? 12.791 -11.653 -19.940 1.00 82.31 96 TRP A C 1
ATOM 705 O O . TRP A 1 96 ? 11.856 -11.462 -19.165 1.00 82.31 96 TRP A O 1
ATOM 715 N N . GLN A 1 97 ? 14.008 -12.008 -19.513 1.00 85.81 97 GLN A N 1
ATOM 716 C CA . GLN A 1 97 ? 14.384 -12.200 -18.112 1.00 85.81 97 GLN A CA 1
ATOM 717 C C . GLN A 1 97 ? 14.207 -10.922 -17.283 1.00 85.81 97 GLN A C 1
ATOM 719 O O . GLN A 1 97 ? 13.720 -10.989 -16.159 1.00 85.81 97 GLN A O 1
ATOM 724 N N . ALA A 1 98 ? 14.551 -9.752 -17.834 1.00 83.62 98 ALA A N 1
ATOM 725 C CA . ALA A 1 98 ? 14.403 -8.477 -17.136 1.00 83.62 98 ALA A CA 1
ATOM 726 C C . ALA A 1 98 ? 12.924 -8.135 -16.914 1.00 83.62 98 ALA A C 1
ATOM 728 O O . ALA A 1 98 ? 12.547 -7.706 -15.823 1.00 83.62 98 ALA A O 1
ATOM 729 N N . ILE A 1 99 ? 12.074 -8.404 -17.913 1.00 85.56 99 ILE A N 1
ATOM 730 C CA . ILE A 1 99 ? 10.621 -8.252 -17.783 1.00 85.56 99 ILE A CA 1
ATOM 731 C C . ILE A 1 99 ? 10.089 -9.211 -16.712 1.00 85.56 99 ILE A C 1
ATOM 733 O O . ILE A 1 99 ? 9.367 -8.779 -15.817 1.00 85.56 99 ILE A O 1
ATOM 737 N N . ALA A 1 100 ? 10.478 -10.488 -16.753 1.00 88.81 100 ALA A N 1
ATOM 738 C CA . ALA A 1 100 ? 10.034 -11.481 -15.776 1.00 88.81 100 ALA A CA 1
ATOM 739 C C . ALA A 1 100 ? 10.417 -11.088 -14.337 1.00 88.81 100 ALA A C 1
ATOM 741 O O . ALA A 1 100 ? 9.574 -11.125 -13.438 1.00 88.81 100 ALA A O 1
ATOM 742 N N . ILE A 1 101 ? 11.657 -10.635 -14.121 1.00 89.44 101 ILE A N 1
ATOM 743 C CA . ILE A 1 101 ? 12.120 -10.146 -12.815 1.00 89.44 101 ILE A CA 1
ATOM 744 C C . ILE A 1 101 ? 11.315 -8.911 -12.390 1.00 89.44 101 ILE A C 1
ATOM 746 O O . ILE A 1 101 ? 10.858 -8.849 -11.249 1.00 89.44 101 ILE A O 1
ATOM 750 N N . ALA A 1 102 ? 11.080 -7.954 -13.291 1.00 87.12 102 ALA A N 1
ATOM 751 C CA . ALA A 1 102 ? 10.297 -6.757 -12.989 1.00 87.12 102 ALA A CA 1
ATOM 752 C C . ALA A 1 102 ? 8.848 -7.092 -12.594 1.00 87.12 102 ALA A C 1
ATOM 754 O O . ALA A 1 102 ? 8.335 -6.538 -11.618 1.00 87.12 102 ALA A O 1
ATOM 755 N N . VAL A 1 103 ? 8.202 -8.031 -13.294 1.00 91.44 103 VAL A N 1
ATOM 756 C CA . VAL A 1 103 ? 6.853 -8.526 -12.967 1.00 91.44 103 VAL A CA 1
ATOM 757 C C . VAL A 1 103 ? 6.835 -9.151 -11.572 1.00 91.44 103 VAL A C 1
ATOM 759 O O . VAL A 1 103 ? 6.002 -8.786 -10.745 1.00 91.44 103 VAL A O 1
ATOM 762 N N . ILE A 1 104 ? 7.777 -10.049 -11.274 1.00 92.50 104 ILE A N 1
ATOM 763 C CA . ILE A 1 104 ? 7.834 -10.741 -9.979 1.00 92.50 104 ILE A CA 1
ATOM 764 C C . ILE A 1 104 ? 8.081 -9.743 -8.841 1.00 92.50 104 ILE A C 1
ATOM 766 O O . ILE A 1 104 ? 7.365 -9.748 -7.838 1.00 92.50 104 ILE A O 1
ATOM 770 N N . VAL A 1 105 ? 9.060 -8.851 -8.999 1.00 91.12 105 VAL A N 1
ATOM 771 C CA . VAL A 1 105 ? 9.417 -7.862 -7.972 1.00 91.12 105 VAL A CA 1
ATOM 772 C C . VAL A 1 105 ? 8.270 -6.882 -7.730 1.00 91.12 105 VAL A C 1
ATOM 774 O O . VAL A 1 105 ? 7.937 -6.605 -6.574 1.00 91.12 105 VAL A O 1
ATOM 777 N N . SER A 1 106 ? 7.632 -6.377 -8.789 1.00 89.81 106 SER A N 1
ATOM 778 C CA . SER A 1 106 ? 6.495 -5.458 -8.660 1.00 89.81 106 SER A CA 1
ATOM 779 C C . SER A 1 106 ? 5.301 -6.137 -7.990 1.00 89.81 106 SER A C 1
ATOM 781 O O . SER A 1 106 ? 4.740 -5.583 -7.043 1.00 89.81 106 SER A O 1
ATOM 783 N N . PHE A 1 107 ? 4.975 -7.368 -8.387 1.00 92.56 107 PHE A N 1
ATOM 784 C CA . PHE A 1 107 ? 3.902 -8.150 -7.780 1.00 92.56 107 PHE A CA 1
ATOM 785 C C . PHE A 1 107 ? 4.131 -8.391 -6.280 1.00 92.56 107 PHE A C 1
ATOM 787 O O . PHE A 1 107 ? 3.256 -8.097 -5.462 1.00 92.56 107 PHE A O 1
ATOM 794 N N . ILE A 1 108 ? 5.331 -8.838 -5.892 1.00 91.75 108 ILE A N 1
ATOM 795 C CA . ILE A 1 108 ? 5.694 -9.043 -4.480 1.00 91.75 108 ILE A CA 1
ATOM 796 C C . ILE A 1 108 ? 5.607 -7.724 -3.703 1.00 91.75 108 ILE A C 1
ATOM 798 O O . ILE A 1 108 ? 5.061 -7.685 -2.597 1.00 91.75 108 ILE A O 1
ATOM 802 N N . THR A 1 109 ? 6.089 -6.627 -4.287 1.00 90.06 109 THR A N 1
ATOM 803 C CA . THR A 1 109 ? 6.069 -5.304 -3.648 1.00 90.06 109 THR A CA 1
ATOM 804 C C . THR A 1 109 ? 4.642 -4.822 -3.378 1.00 90.06 109 THR A C 1
ATOM 806 O O . THR A 1 109 ? 4.361 -4.302 -2.291 1.00 90.06 109 THR A O 1
ATOM 809 N N . VAL A 1 110 ? 3.720 -5.027 -4.326 1.00 91.44 110 VAL A N 1
ATOM 810 C CA . VAL A 1 110 ? 2.301 -4.677 -4.158 1.00 91.44 110 VAL A CA 1
ATOM 811 C C . VAL A 1 110 ? 1.656 -5.550 -3.085 1.00 91.44 110 VAL A C 1
ATOM 813 O O . VAL A 1 110 ? 0.988 -5.018 -2.196 1.00 91.44 110 VAL A O 1
ATOM 816 N N . LEU A 1 111 ? 1.900 -6.864 -3.104 1.00 89.88 111 LEU A N 1
ATOM 817 C CA . LEU A 1 111 ? 1.358 -7.782 -2.101 1.00 89.88 111 LEU A CA 1
ATOM 818 C C . LEU A 1 111 ? 1.797 -7.406 -0.684 1.00 89.88 111 LEU A C 1
ATOM 820 O O . LEU A 1 111 ? 0.951 -7.267 0.201 1.00 89.88 111 LEU A O 1
ATOM 824 N N . ILE A 1 112 ? 3.095 -7.179 -0.465 1.00 89.25 112 ILE A N 1
ATOM 825 C CA . ILE A 1 112 ? 3.623 -6.782 0.850 1.00 89.25 112 ILE A CA 1
ATOM 826 C C . ILE A 1 112 ? 2.975 -5.467 1.303 1.00 89.25 112 ILE A C 1
ATOM 828 O O . ILE A 1 112 ? 2.497 -5.364 2.438 1.00 89.25 112 ILE A O 1
ATOM 832 N N . SER A 1 113 ? 2.897 -4.488 0.400 1.00 87.25 113 SER A N 1
ATOM 833 C CA . SER A 1 113 ? 2.298 -3.179 0.677 1.00 87.25 113 SER A CA 1
ATOM 834 C C . SER A 1 113 ? 0.809 -3.264 1.021 1.00 87.25 113 SER A C 1
ATOM 836 O O . SER A 1 113 ? 0.354 -2.544 1.910 1.00 87.25 113 SER A O 1
ATOM 838 N N . ALA A 1 114 ? 0.054 -4.156 0.373 1.00 86.56 114 ALA A N 1
ATOM 839 C CA . ALA A 1 114 ? -1.380 -4.356 0.598 1.00 86.56 114 ALA A CA 1
ATOM 840 C C . ALA A 1 114 ? -1.684 -5.213 1.843 1.00 86.56 114 ALA A C 1
ATOM 842 O O . ALA A 1 114 ? -2.699 -5.013 2.518 1.00 86.56 114 ALA A O 1
ATOM 843 N N . MET A 1 115 ? -0.796 -6.141 2.210 1.00 86.44 115 MET A N 1
ATOM 844 C CA . MET A 1 115 ? -0.993 -7.033 3.359 1.00 86.44 115 MET A CA 1
ATOM 845 C C . MET A 1 115 ? -1.014 -6.290 4.699 1.00 86.44 115 MET A C 1
ATOM 847 O O . MET A 1 115 ? -1.777 -6.667 5.593 1.00 86.44 115 MET A O 1
ATOM 851 N N . ILE A 1 116 ? -0.208 -5.237 4.852 1.00 85.31 116 ILE A N 1
ATOM 852 C CA . ILE A 1 116 ? -0.151 -4.426 6.078 1.00 85.31 116 ILE A CA 1
ATOM 853 C C . ILE A 1 116 ? -1.501 -3.733 6.367 1.00 85.31 116 ILE A C 1
ATOM 855 O O . ILE A 1 116 ? -2.050 -3.937 7.459 1.00 85.31 116 ILE A O 1
ATOM 859 N N . PRO A 1 117 ? -2.082 -2.934 5.447 1.00 79.94 117 PRO A N 1
ATOM 860 C CA . PRO A 1 117 ? -3.368 -2.290 5.679 1.00 79.94 117 PRO A CA 1
ATOM 861 C C . PRO A 1 117 ? -4.511 -3.317 5.724 1.00 79.94 117 PRO A C 1
ATOM 863 O O . PRO A 1 117 ? -5.408 -3.156 6.554 1.00 79.94 117 PRO A O 1
ATOM 866 N N . ALA A 1 118 ? -4.437 -4.427 4.974 1.00 83.44 118 ALA A N 1
ATOM 867 C CA . ALA A 1 118 ? -5.400 -5.529 5.079 1.00 83.44 118 ALA A CA 1
ATOM 868 C C . ALA A 1 118 ? -5.442 -6.128 6.496 1.00 83.44 118 ALA A C 1
ATOM 870 O O . ALA A 1 118 ? -6.509 -6.260 7.101 1.00 83.44 118 ALA A O 1
ATOM 871 N N . ALA A 1 119 ? -4.277 -6.437 7.074 1.00 83.69 119 ALA A N 1
ATOM 872 C CA . ALA A 1 119 ? -4.184 -6.950 8.440 1.00 83.69 119 ALA A CA 1
ATOM 873 C C . ALA A 1 119 ? -4.742 -5.951 9.465 1.00 83.69 119 ALA A C 1
ATOM 875 O O . ALA A 1 119 ? -5.362 -6.346 10.457 1.00 83.69 119 ALA A O 1
ATOM 876 N N . LYS A 1 120 ? -4.554 -4.653 9.218 1.00 80.44 120 LYS A N 1
ATOM 877 C CA . LYS A 1 120 ? -5.073 -3.584 10.071 1.00 80.44 120 LYS A CA 1
ATOM 878 C C . LYS A 1 120 ? -6.599 -3.460 9.983 1.00 80.44 120 LYS A C 1
ATOM 880 O O . LYS A 1 120 ? -7.238 -3.373 11.029 1.00 80.44 120 LYS A O 1
ATOM 885 N N . ALA A 1 121 ? -7.187 -3.536 8.789 1.00 79.00 121 ALA A N 1
ATOM 886 C CA . ALA A 1 121 ? -8.641 -3.507 8.582 1.00 79.00 121 ALA A CA 1
ATOM 887 C C . ALA A 1 121 ? -9.349 -4.694 9.266 1.00 79.00 121 ALA A C 1
ATOM 889 O O . ALA A 1 121 ? -10.389 -4.553 9.917 1.00 79.00 121 ALA A O 1
ATOM 890 N N . VAL A 1 122 ? -8.727 -5.876 9.230 1.00 81.94 122 VAL A N 1
ATOM 891 C CA . VAL A 1 122 ? -9.236 -7.081 9.901 1.00 81.94 122 VAL A CA 1
ATOM 892 C C . VAL A 1 122 ? -9.282 -6.933 11.430 1.00 81.94 122 VAL A C 1
ATOM 894 O O . VAL A 1 122 ? -10.121 -7.570 12.070 1.00 81.94 122 VAL A O 1
ATOM 897 N N . ARG A 1 123 ? -8.461 -6.070 12.036 1.00 81.56 123 ARG A N 1
ATOM 898 C CA . ARG A 1 123 ? -8.470 -5.837 13.491 1.00 81.56 123 ARG A CA 1
ATOM 899 C C . ARG A 1 123 ? -9.571 -4.884 13.967 1.00 81.56 123 ARG A C 1
ATOM 901 O O . ARG A 1 123 ? -9.813 -4.834 15.167 1.00 81.56 123 ARG A O 1
ATOM 908 N N . ILE A 1 124 ? -10.247 -4.167 13.067 1.00 81.00 124 ILE A N 1
ATOM 909 C CA . ILE A 1 124 ? -11.314 -3.226 13.440 1.00 81.00 124 ILE A CA 1
ATOM 910 C C . ILE A 1 124 ? -12.568 -4.016 13.882 1.00 81.00 124 ILE A C 1
ATOM 912 O O . ILE A 1 124 ? -13.051 -4.854 13.110 1.00 81.00 124 ILE A O 1
ATOM 916 N N . PRO A 1 125 ? -13.100 -3.807 15.103 1.00 79.88 125 PRO A N 1
ATOM 917 C CA . PRO A 1 125 ? -14.335 -4.443 15.568 1.00 79.88 125 PRO A CA 1
ATOM 918 C C . PRO A 1 125 ? -15.550 -4.011 14.739 1.00 79.88 125 PRO A C 1
ATOM 920 O O . PRO A 1 125 ? -15.641 -2.849 14.349 1.00 79.88 125 PRO A O 1
ATOM 923 N N . ALA A 1 126 ? -16.521 -4.909 14.536 1.00 80.88 126 ALA A N 1
ATOM 924 C CA . ALA A 1 126 ? -17.729 -4.623 13.751 1.00 80.88 126 ALA A CA 1
ATOM 925 C C . ALA A 1 126 ? -18.501 -3.400 14.283 1.00 80.88 126 ALA A C 1
ATOM 927 O O . ALA A 1 126 ? -18.864 -2.511 13.518 1.00 80.88 126 ALA A O 1
ATOM 928 N N . ILE A 1 127 ? -18.644 -3.287 15.607 1.00 79.69 127 ILE A N 1
ATOM 929 C CA . ILE A 1 127 ? -19.317 -2.147 16.243 1.00 79.69 127 ILE A CA 1
ATOM 930 C C . ILE A 1 127 ? -18.606 -0.805 15.989 1.00 79.69 127 ILE A C 1
ATOM 932 O O . ILE A 1 127 ? -19.266 0.208 15.776 1.00 79.69 127 ILE A O 1
ATOM 936 N N . GLN A 1 128 ? -17.267 -0.786 15.963 1.00 78.44 128 GLN A N 1
ATOM 937 C CA . GLN A 1 128 ? -16.497 0.427 15.652 1.00 78.44 128 GLN A CA 1
ATOM 938 C C . GLN A 1 128 ? -16.599 0.775 14.164 1.00 78.44 128 GLN A C 1
ATOM 940 O O . GLN A 1 128 ? -16.779 1.939 13.816 1.00 78.44 128 GLN A O 1
ATOM 945 N N . ALA A 1 129 ? -16.548 -0.239 13.296 1.00 78.06 129 ALA A N 1
ATOM 946 C CA . ALA A 1 129 ? -16.697 -0.075 11.855 1.00 78.06 129 ALA A CA 1
ATOM 947 C C . ALA A 1 129 ? -18.068 0.504 11.461 1.00 78.06 129 ALA A C 1
ATOM 949 O O . ALA A 1 129 ? -18.143 1.319 10.544 1.00 78.06 129 ALA A O 1
ATOM 950 N N . ILE A 1 130 ? -19.137 0.112 12.163 1.00 77.38 130 ILE A N 1
ATOM 951 C CA . ILE A 1 130 ? -20.505 0.590 11.907 1.00 77.38 130 ILE A CA 1
ATOM 952 C C . ILE A 1 130 ? -20.731 1.989 12.488 1.00 77.38 130 ILE A C 1
ATOM 954 O O . ILE A 1 130 ? -21.347 2.819 11.824 1.00 77.38 130 ILE A O 1
ATOM 958 N N . ARG A 1 131 ? -20.216 2.279 13.695 1.00 75.88 131 ARG A N 1
ATOM 959 C CA . ARG A 1 131 ? -20.386 3.601 14.324 1.00 75.88 131 ARG A CA 1
ATOM 960 C C . ARG A 1 131 ? -19.690 4.728 13.554 1.00 75.88 131 ARG A C 1
ATOM 962 O O . ARG A 1 131 ? -20.070 5.875 13.762 1.00 75.88 131 ARG A O 1
ATOM 969 N N . GLN A 1 132 ? -18.659 4.436 12.743 1.00 65.62 132 GLN A N 1
ATOM 970 C CA . GLN A 1 132 ? -17.814 5.415 12.018 1.00 65.62 132 GLN A CA 1
ATOM 971 C C . GLN A 1 132 ? -17.318 6.602 12.874 1.00 65.62 132 GLN A C 1
ATOM 973 O O . GLN A 1 132 ? -16.802 7.589 12.359 1.00 65.62 132 GLN A O 1
ATOM 978 N N . SER A 1 133 ? -17.446 6.502 14.196 1.00 58.12 133 SER A N 1
ATOM 979 C CA . SER A 1 133 ? -16.997 7.493 15.152 1.00 58.12 133 SER A CA 1
ATOM 980 C C . SER A 1 133 ? -15.646 6.994 15.628 1.00 58.12 133 SER A C 1
ATOM 982 O O . SER A 1 133 ? -15.571 6.107 16.481 1.00 58.12 133 SER A O 1
ATOM 984 N N . ASP A 1 134 ? -14.573 7.520 15.041 1.00 59.06 134 ASP A N 1
ATOM 985 C CA . ASP A 1 134 ? -13.263 7.487 15.685 1.00 59.06 134 ASP A CA 1
ATOM 986 C C . ASP A 1 134 ? -13.393 8.333 16.960 1.00 59.06 134 ASP A C 1
ATOM 988 O O . ASP A 1 134 ? -13.054 9.518 16.980 1.00 59.06 134 ASP A O 1
ATOM 992 N N . ASP A 1 135 ? -13.947 7.746 18.025 1.00 56.03 135 ASP A N 1
ATOM 993 C CA . ASP A 1 135 ? -13.915 8.314 19.368 1.00 56.03 135 ASP A CA 1
ATOM 994 C C . ASP A 1 135 ? -12.442 8.324 19.786 1.00 56.03 135 ASP A C 1
ATOM 996 O O . ASP A 1 135 ? -11.922 7.401 20.426 1.00 56.03 135 ASP A O 1
ATOM 1000 N N . ILE A 1 136 ? -11.717 9.361 19.357 1.00 56.41 136 ILE A N 1
ATOM 1001 C CA . ILE A 1 136 ? -10.357 9.610 19.805 1.00 56.41 136 ILE A CA 1
ATOM 1002 C C . ILE A 1 136 ? -10.493 9.867 21.304 1.00 56.41 136 ILE A C 1
ATOM 1004 O O . ILE A 1 136 ? -10.895 10.950 21.723 1.00 56.41 136 ILE A O 1
ATOM 1008 N N . LYS A 1 137 ? -10.189 8.863 22.132 1.00 54.03 137 LYS A N 1
ATOM 1009 C CA . LYS A 1 137 ? -10.158 9.003 23.593 1.00 54.03 137 LYS A CA 1
ATOM 1010 C C . LYS A 1 137 ? -9.046 9.987 23.970 1.00 54.03 137 LYS A C 1
ATOM 1012 O O . LYS A 1 137 ? -7.908 9.589 24.231 1.00 54.03 137 LYS A O 1
ATOM 1017 N N . ILE A 1 138 ? -9.337 11.286 23.963 1.00 56.22 138 ILE A N 1
ATOM 1018 C CA . ILE A 1 138 ? -8.364 12.323 24.310 1.00 56.22 138 ILE A CA 1
ATOM 1019 C C . ILE A 1 138 ? -8.408 12.561 25.812 1.00 56.22 138 ILE A C 1
ATOM 1021 O O . ILE A 1 138 ? -9.342 13.149 26.345 1.00 56.22 138 ILE A O 1
ATOM 1025 N N . ARG A 1 139 ? -7.342 12.146 26.506 1.00 58.03 139 ARG A N 1
ATOM 1026 C CA . ARG A 1 139 ? -7.081 12.607 27.874 1.00 58.03 139 ARG A CA 1
ATOM 1027 C C . ARG A 1 139 ? -6.753 14.102 27.820 1.00 58.03 139 ARG A C 1
ATOM 1029 O O . ARG A 1 139 ? -5.734 14.472 27.231 1.00 58.03 139 ARG A O 1
ATOM 1036 N N . ALA A 1 140 ? -7.576 14.939 28.455 1.00 56.84 140 ALA A N 1
ATOM 1037 C CA . ALA A 1 140 ? -7.460 16.405 28.467 1.00 56.84 140 ALA A CA 1
ATOM 1038 C C . ALA A 1 140 ? -6.039 16.920 28.802 1.00 56.84 140 ALA A C 1
ATOM 1040 O O . ALA A 1 140 ? -5.592 17.931 28.263 1.00 56.84 140 ALA A O 1
ATO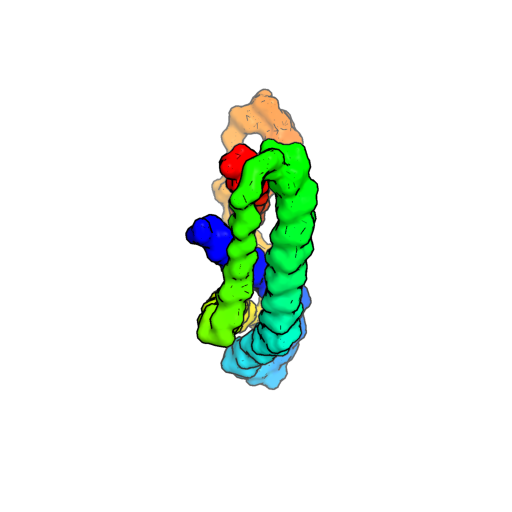M 1041 N N . GLY A 1 141 ? -5.270 16.175 29.607 1.00 60.22 141 GLY A N 1
ATOM 1042 C CA . GLY A 1 141 ? -3.887 16.514 29.963 1.00 60.22 141 GLY A CA 1
ATOM 1043 C C . GLY A 1 141 ? -2.872 16.509 28.807 1.00 60.22 141 GLY A C 1
ATOM 1044 O O . GLY A 1 141 ? -1.856 17.192 28.904 1.00 60.22 141 GLY A O 1
ATOM 1045 N N . LYS A 1 142 ? -3.125 15.803 27.692 1.00 60.69 142 LYS A N 1
ATOM 1046 C CA . LYS A 1 142 ? -2.169 15.698 26.564 1.00 60.69 142 LYS A CA 1
ATOM 1047 C C . LYS A 1 142 ? -2.197 16.884 25.589 1.00 60.69 142 LYS A C 1
ATOM 1049 O O . LYS A 1 142 ? -1.356 16.944 24.693 1.00 60.69 142 LYS A O 1
ATOM 1054 N N . VAL A 1 143 ? -3.133 17.823 25.752 1.00 63.06 143 VAL A N 1
ATOM 1055 C CA . VAL A 1 143 ? -3.339 18.955 24.825 1.00 63.06 143 VAL A CA 1
ATOM 1056 C C . VAL A 1 143 ? -2.985 20.313 25.449 1.00 63.06 143 VAL A C 1
ATOM 1058 O O . VAL A 1 143 ? -3.294 21.353 24.872 1.00 63.06 143 VAL A O 1
ATOM 1061 N N . LYS A 1 144 ? -2.308 20.331 26.610 1.00 66.81 144 LYS A N 1
ATOM 1062 C CA . LYS A 1 144 ? -1.851 21.578 27.244 1.00 66.81 144 LYS A CA 1
ATOM 1063 C C . LYS A 1 144 ? -0.913 22.356 26.308 1.00 66.81 144 LYS A C 1
ATOM 1065 O O . LYS A 1 144 ? -0.001 21.798 25.687 1.00 66.81 144 LYS A O 1
ATOM 1070 N N . THR A 1 145 ? -1.146 23.655 26.189 1.00 65.38 145 THR A N 1
ATOM 1071 C CA . THR A 1 145 ? -0.335 24.615 25.425 1.00 65.38 145 THR A CA 1
ATOM 1072 C C . THR A 1 145 ? 0.357 25.561 26.397 1.00 65.38 145 THR A C 1
ATOM 1074 O O . THR A 1 145 ? -0.255 25.978 27.374 1.00 65.38 145 THR A O 1
ATOM 1077 N N . SER A 1 146 ? 1.634 25.871 26.152 1.00 73.81 146 SER A N 1
ATOM 1078 C CA . SER A 1 146 ? 2.376 26.851 26.957 1.00 73.81 146 SER A CA 1
ATOM 1079 C C . SER A 1 146 ? 1.816 28.256 26.713 1.00 73.81 146 SER A C 1
ATOM 1081 O O . SER A 1 146 ? 1.478 28.584 25.574 1.00 73.81 146 SER A O 1
ATOM 1083 N N . GLY A 1 147 ? 1.753 29.100 27.747 1.00 72.06 147 GLY A N 1
ATOM 1084 C CA . GLY A 1 147 ? 1.295 30.494 27.632 1.00 72.06 147 GLY A CA 1
ATOM 1085 C C . GLY A 1 147 ? 2.088 31.319 26.608 1.00 72.06 147 GLY A C 1
ATOM 1086 O O . GLY A 1 147 ? 1.555 32.258 26.024 1.00 72.06 147 GLY A O 1
ATOM 1087 N N . LEU A 1 148 ? 3.316 30.901 26.285 1.00 75.88 148 LEU A N 1
ATOM 1088 C CA . LEU A 1 148 ? 4.148 31.526 25.255 1.00 75.88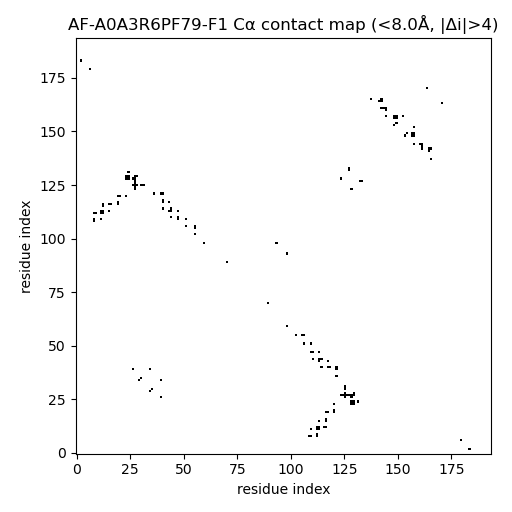 148 LEU A CA 1
ATOM 1089 C C . LEU A 1 148 ? 3.499 31.485 23.858 1.00 75.88 148 LEU A C 1
ATOM 1091 O O . LEU A 1 148 ? 3.592 32.444 23.099 1.00 75.88 148 LEU A O 1
ATOM 1095 N N . THR A 1 149 ? 2.782 30.400 23.535 1.00 76.06 149 THR A N 1
ATOM 1096 C CA . THR A 1 149 ? 2.064 30.287 22.249 1.00 76.06 149 THR A CA 1
ATOM 1097 C C . THR A 1 149 ? 0.895 31.259 22.136 1.00 76.06 149 THR A C 1
ATOM 1099 O O . THR A 1 149 ? 0.609 31.731 21.042 1.00 76.06 149 THR A O 1
ATOM 1102 N N . TYR A 1 150 ? 0.261 31.604 23.259 1.00 76.69 150 TYR A N 1
ATOM 1103 C CA . TYR A 1 150 ? -0.775 32.633 23.287 1.00 76.69 150 TYR A CA 1
ATOM 1104 C C . TYR A 1 150 ? -0.178 34.030 23.099 1.00 76.69 150 TYR A C 1
ATOM 1106 O O . TYR A 1 150 ? -0.744 34.848 22.386 1.00 76.69 150 TYR A O 1
ATOM 1114 N N . LYS A 1 151 ? 0.999 34.283 23.683 1.00 80.88 151 LYS A N 1
ATOM 1115 C CA . LYS A 1 151 ? 1.665 35.587 23.597 1.00 80.88 151 LYS A CA 1
ATOM 1116 C C . LYS A 1 151 ? 2.211 35.896 22.194 1.00 80.88 151 LYS A C 1
ATOM 1118 O O . LYS A 1 151 ? 2.187 37.048 21.791 1.00 80.88 151 LYS A O 1
ATOM 1123 N N . LEU A 1 152 ? 2.674 34.880 21.458 1.00 82.31 152 LEU A N 1
ATOM 1124 C CA . LEU A 1 152 ? 3.223 35.034 20.100 1.00 82.31 152 LEU A CA 1
ATOM 1125 C C . LEU A 1 152 ? 2.171 34.953 18.980 1.00 82.31 152 LEU A C 1
ATOM 1127 O O . LEU A 1 152 ? 2.307 35.643 17.980 1.00 82.31 152 LEU A O 1
ATOM 1131 N N . PHE A 1 153 ? 1.143 34.106 19.121 1.00 80.75 153 PHE A N 1
ATOM 1132 C CA . PHE A 1 153 ? 0.192 33.803 18.035 1.00 80.75 153 PHE A CA 1
ATOM 1133 C C . PHE A 1 153 ? -1.286 34.027 18.412 1.00 80.75 153 PHE A C 1
ATOM 1135 O O . PHE A 1 153 ? -2.188 33.699 17.635 1.00 80.75 153 PHE A O 1
ATOM 1142 N N . GLY A 1 154 ? -1.562 34.547 19.611 1.00 86.00 154 GLY A N 1
ATOM 1143 C CA . GLY A 1 154 ? -2.913 34.838 20.088 1.00 86.00 154 GLY A CA 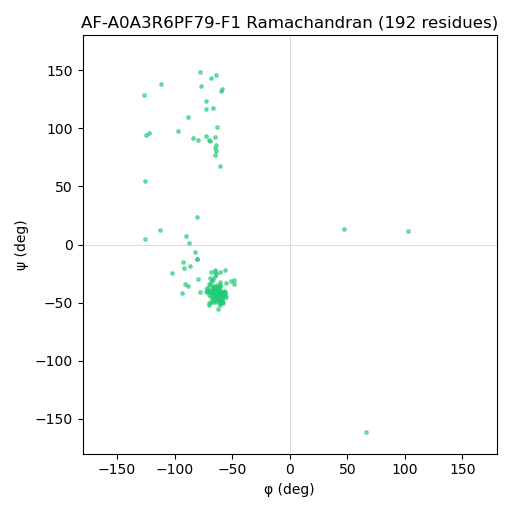1
ATOM 1144 C C . GLY A 1 154 ? -3.800 33.605 20.299 1.00 86.00 154 GLY A C 1
ATOM 1145 O O . GLY A 1 154 ? -3.346 32.459 20.415 1.00 86.00 154 GLY A O 1
ATOM 1146 N N . PHE A 1 155 ? -5.112 33.847 20.351 1.00 80.69 155 PHE A N 1
ATOM 1147 C CA . PHE A 1 155 ? -6.134 32.812 20.543 1.00 80.69 155 PHE A CA 1
ATOM 1148 C C . PHE A 1 155 ? -6.187 31.817 19.372 1.00 80.69 155 PHE A C 1
ATOM 1150 O O . PHE A 1 155 ? -6.200 30.600 19.584 1.00 80.69 155 PHE A O 1
ATOM 1157 N N . SER A 1 156 ? -6.120 32.324 18.138 1.00 81.25 156 SER A N 1
ATOM 1158 C CA . SER A 1 156 ? -6.114 31.512 16.915 1.00 81.25 156 SER A CA 1
ATOM 1159 C C . SER A 1 156 ? -4.916 30.556 16.869 1.00 81.25 156 SER A C 1
ATOM 1161 O O . SER A 1 156 ? -5.077 29.372 16.559 1.00 81.25 156 SER A O 1
ATOM 1163 N N . GLY A 1 157 ? -3.729 31.013 17.283 1.00 81.69 157 GLY A N 1
ATOM 1164 C CA . GLY A 1 157 ? -2.536 30.170 17.392 1.00 81.69 157 GLY A CA 1
ATOM 1165 C C . GLY A 1 157 ? -2.642 29.079 18.456 1.00 81.69 157 GLY A C 1
ATOM 1166 O O . GLY A 1 157 ? -2.190 27.948 18.244 1.00 81.69 157 GLY A O 1
ATOM 1167 N N . MET A 1 158 ? -3.294 29.368 19.586 1.00 82.69 158 MET A N 1
ATOM 1168 C CA . MET A 1 158 ? -3.551 28.360 20.619 1.00 82.69 158 MET A CA 1
ATOM 1169 C C . MET A 1 158 ? -4.467 27.246 20.095 1.00 82.69 158 MET A C 1
ATOM 1171 O O . MET A 1 158 ? -4.186 26.063 20.315 1.00 82.69 158 MET A O 1
ATOM 1175 N N . LEU A 1 159 ? -5.543 27.606 19.389 1.00 81.69 159 LEU A N 1
ATOM 1176 C CA . LEU A 1 159 ? -6.467 26.641 18.791 1.00 81.69 159 LEU A CA 1
ATOM 1177 C C . LEU A 1 159 ? -5.780 25.791 17.717 1.00 81.69 159 LEU A C 1
ATOM 1179 O O . LEU A 1 159 ? -5.927 24.566 17.733 1.00 81.69 159 LEU A O 1
ATOM 1183 N N . ALA A 1 160 ? -4.961 26.405 16.858 1.00 79.50 160 ALA A N 1
ATOM 1184 C CA . ALA A 1 160 ? -4.154 25.688 15.872 1.00 79.50 160 ALA A CA 1
ATOM 1185 C C . ALA A 1 160 ? -3.180 24.700 16.542 1.00 79.50 160 ALA A C 1
ATOM 1187 O O . ALA A 1 160 ? -3.135 23.520 16.186 1.00 79.50 160 ALA A O 1
ATOM 1188 N N . SER A 1 161 ? -2.469 25.129 17.592 1.00 78.50 161 SER A N 1
ATOM 1189 C CA . SER A 1 161 ? -1.538 24.271 18.340 1.00 78.50 161 SER A CA 1
ATOM 1190 C C . SER A 1 161 ? -2.249 23.102 19.034 1.00 78.50 161 SER A C 1
ATOM 1192 O O . SER A 1 161 ? -1.764 21.964 19.012 1.00 78.50 161 SER A O 1
ATOM 1194 N N . LYS A 1 162 ? -3.439 23.340 19.602 1.00 79.81 162 LYS A N 1
ATOM 1195 C CA . LYS A 1 162 ? -4.283 22.274 20.160 1.00 79.81 162 LYS A CA 1
ATOM 1196 C C . LYS A 1 162 ? -4.756 21.307 19.073 1.00 79.81 162 LYS A C 1
ATOM 1198 O O . LYS A 1 162 ? -4.718 20.100 19.304 1.00 79.81 162 LYS A O 1
ATOM 1203 N N . ASN A 1 163 ? -5.130 21.797 17.889 1.00 79.00 163 ASN A N 1
ATOM 1204 C CA . ASN A 1 163 ? -5.540 20.966 16.753 1.00 79.00 163 ASN A CA 1
ATOM 1205 C C . ASN A 1 163 ? -4.393 20.057 16.266 1.00 79.00 163 ASN A C 1
ATOM 1207 O O . ASN A 1 163 ? -4.572 18.840 16.158 1.00 79.00 163 ASN A O 1
ATOM 1211 N N . PHE A 1 164 ? -3.182 20.599 16.109 1.00 76.50 164 PHE A N 1
ATOM 1212 C CA . PHE A 1 164 ? -2.002 19.805 15.748 1.00 76.50 164 PHE A CA 1
ATOM 1213 C C . PHE A 1 164 ? -1.639 18.762 16.813 1.00 76.50 164 PHE A C 1
ATOM 1215 O O . PHE A 1 164 ? -1.291 17.624 16.483 1.00 76.50 164 PHE A O 1
ATOM 1222 N N . LYS A 1 165 ? -1.775 19.099 18.102 1.00 73.62 165 LYS A N 1
ATOM 1223 C CA . LYS A 1 165 ? -1.585 18.136 19.202 1.00 73.62 165 LYS A CA 1
ATOM 1224 C C . LYS A 1 165 ? -2.684 17.071 19.252 1.00 73.62 165 LYS A C 1
ATOM 1226 O O . LYS A 1 165 ? -2.397 15.944 19.658 1.00 73.62 165 LYS A O 1
ATOM 1231 N N . ARG A 1 166 ? -3.901 17.394 18.799 1.00 67.44 166 ARG A N 1
ATOM 1232 C CA . ARG A 1 166 ? -5.050 16.479 18.719 1.00 67.44 166 ARG A CA 1
ATOM 1233 C C . ARG A 1 166 ? -4.809 15.340 17.735 1.00 67.44 166 ARG A C 1
ATOM 1235 O O . ARG A 1 166 ? -5.135 14.197 18.038 1.00 67.44 166 ARG A O 1
ATOM 1242 N N . ASN A 1 167 ? -4.216 15.638 16.578 1.00 68.88 167 ASN A N 1
ATOM 1243 C CA . ASN A 1 167 ? -4.007 14.658 15.513 1.00 68.88 167 ASN A CA 1
ATOM 1244 C C . ASN A 1 167 ? -2.542 14.572 15.061 1.00 68.88 167 ASN A C 1
ATOM 1246 O O . ASN A 1 167 ? -2.217 14.678 13.877 1.00 68.88 167 ASN A O 1
ATOM 1250 N N . ARG A 1 168 ? -1.643 14.339 16.029 1.00 68.75 168 ARG A N 1
ATOM 1251 C CA . ARG A 1 168 ? -0.180 14.261 15.830 1.00 68.75 168 ARG A CA 1
ATOM 1252 C C . ARG A 1 168 ? 0.234 13.305 14.710 1.00 68.75 168 ARG A C 1
ATOM 1254 O O . ARG A 1 168 ? 1.249 13.532 14.059 1.00 68.75 168 ARG A O 1
ATOM 1261 N N . LYS A 1 169 ? -0.541 12.235 14.497 1.00 66.81 169 LYS A N 1
ATOM 1262 C CA . LYS A 1 169 ? -0.287 11.248 13.445 1.00 66.81 169 LYS A CA 1
ATOM 1263 C C . LYS A 1 169 ? -0.547 11.840 12.063 1.00 66.81 169 LYS A C 1
ATOM 1265 O O . LYS A 1 169 ? 0.347 11.789 11.233 1.00 66.81 169 LYS A O 1
ATOM 1270 N N . LYS A 1 170 ? -1.711 12.468 11.858 1.00 66.50 170 LYS A N 1
ATOM 1271 C CA . LYS A 1 170 ? -2.076 13.106 10.584 1.00 66.50 170 LYS A CA 1
ATOM 1272 C C . LYS A 1 170 ? -1.137 14.270 10.256 1.00 66.50 170 LYS A C 1
ATOM 1274 O O . LYS A 1 170 ? -0.644 14.326 9.141 1.00 66.50 170 LYS A O 1
ATOM 1279 N N . TYR A 1 171 ? -0.775 15.092 11.249 1.00 74.31 171 TYR A N 1
ATOM 1280 C CA . TYR A 1 171 ? 0.233 16.150 11.084 1.00 74.31 171 TYR A CA 1
ATOM 1281 C C . TYR A 1 171 ? 1.592 15.602 10.622 1.00 74.31 171 TYR A C 1
ATOM 1283 O O . TYR A 1 171 ? 2.137 16.068 9.627 1.00 74.31 171 TYR A O 1
ATOM 1291 N N . ARG A 1 172 ? 2.122 14.566 11.294 1.00 75.81 172 ARG A N 1
ATOM 1292 C CA . ARG A 1 172 ? 3.378 13.923 10.871 1.00 75.81 172 ARG A CA 1
ATOM 1293 C C . ARG A 1 172 ? 3.279 13.351 9.462 1.00 75.81 172 ARG A C 1
ATOM 1295 O O . ARG A 1 172 ? 4.233 13.491 8.712 1.00 75.81 172 ARG A O 1
ATOM 1302 N N . THR A 1 173 ? 2.155 12.731 9.105 1.00 75.19 173 THR A N 1
ATOM 1303 C CA . THR A 1 173 ? 1.949 12.194 7.756 1.00 75.19 173 THR A CA 1
ATOM 1304 C C . THR A 1 173 ? 1.963 13.304 6.704 1.00 75.19 173 THR A C 1
ATOM 1306 O O . THR A 1 173 ? 2.656 13.143 5.710 1.00 75.19 173 THR A O 1
ATOM 1309 N N . THR A 1 174 ? 1.296 14.439 6.944 1.00 80.56 174 THR A N 1
ATOM 1310 C CA . THR A 1 174 ? 1.271 15.587 6.016 1.00 80.56 174 THR A CA 1
ATOM 1311 C C . THR A 1 174 ? 2.643 16.245 5.852 1.00 80.56 174 THR A C 1
ATOM 1313 O O . THR A 1 174 ? 3.061 16.539 4.735 1.00 80.56 174 THR A O 1
ATOM 1316 N N . VAL A 1 175 ? 3.374 16.451 6.950 1.00 83.31 175 VAL A N 1
ATOM 1317 C CA . VAL A 1 175 ? 4.729 17.028 6.890 1.00 83.31 175 VAL A CA 1
ATOM 1318 C C . VAL A 1 175 ? 5.686 16.075 6.175 1.00 83.31 175 VAL A C 1
ATOM 1320 O O . VAL A 1 175 ? 6.475 16.499 5.336 1.00 83.31 175 VAL A O 1
ATOM 1323 N N . PHE A 1 176 ? 5.590 14.777 6.462 1.00 81.19 176 PHE A N 1
ATOM 1324 C CA . PHE A 1 176 ? 6.431 13.768 5.829 1.00 81.19 176 PHE A CA 1
ATOM 1325 C C . PHE A 1 176 ? 6.124 13.603 4.335 1.00 81.19 176 PHE A C 1
ATOM 1327 O O . PHE A 1 176 ? 7.055 13.481 3.544 1.00 81.19 176 PHE A O 1
ATOM 1334 N N . SER A 1 177 ? 4.849 13.652 3.925 1.00 71.94 177 SER A N 1
ATOM 1335 C CA . SER A 1 177 ? 4.479 13.606 2.505 1.00 71.94 177 SER A CA 1
ATOM 1336 C C . SER A 1 177 ? 4.978 14.833 1.744 1.00 71.94 177 SER A C 1
ATOM 1338 O O . SER A 1 177 ? 5.487 14.688 0.637 1.00 71.94 177 SER A O 1
ATOM 1340 N N . LEU A 1 178 ? 4.889 16.024 2.348 1.00 86.81 178 LEU A N 1
ATOM 1341 C CA . LEU A 1 178 ? 5.422 17.253 1.758 1.00 86.81 178 LEU A CA 1
ATOM 1342 C C . LEU A 1 178 ? 6.945 17.166 1.595 1.00 86.81 178 LEU A C 1
ATOM 1344 O O . LEU A 1 178 ? 7.473 17.461 0.527 1.00 86.81 178 LEU A O 1
ATOM 1348 N N . PHE A 1 179 ? 7.640 16.690 2.628 1.00 86.38 179 PHE A N 1
ATOM 1349 C CA . PHE A 1 179 ? 9.088 16.508 2.598 1.00 86.38 179 PHE A CA 1
ATOM 1350 C C . PHE A 1 179 ? 9.522 15.514 1.513 1.00 86.38 179 PHE A C 1
ATOM 1352 O O . PHE A 1 179 ? 10.404 15.825 0.718 1.00 86.38 179 PHE A O 1
ATOM 1359 N N . ILE A 1 180 ? 8.862 14.352 1.424 1.00 83.12 180 ILE A N 1
ATOM 1360 C CA . ILE A 1 180 ? 9.120 13.369 0.362 1.00 83.12 180 ILE A CA 1
ATOM 1361 C C . ILE A 1 180 ? 8.901 13.981 -1.020 1.00 83.12 180 ILE A C 1
ATOM 1363 O O . ILE A 1 180 ? 9.730 13.765 -1.897 1.00 83.12 180 ILE A O 1
ATOM 1367 N N . SER A 1 181 ? 7.823 14.747 -1.214 1.00 78.94 181 SER A N 1
ATOM 1368 C CA . SER A 1 181 ? 7.533 15.394 -2.496 1.00 78.94 181 SER A CA 1
ATOM 1369 C C . SER A 1 181 ? 8.652 16.348 -2.915 1.00 78.94 181 SER A C 1
ATOM 1371 O O . SER A 1 181 ? 9.077 16.317 -4.066 1.00 78.94 181 SER A O 1
ATOM 1373 N N . ILE A 1 182 ? 9.153 17.166 -1.983 1.00 87.50 182 ILE A N 1
ATOM 1374 C CA . ILE A 1 182 ? 10.245 18.116 -2.238 1.00 87.50 182 ILE A CA 1
ATOM 1375 C C . ILE A 1 182 ? 11.539 17.367 -2.568 1.00 87.50 182 ILE A C 1
ATOM 1377 O O . ILE A 1 182 ? 12.198 17.683 -3.554 1.00 87.50 182 ILE A O 1
ATOM 1381 N N . VAL A 1 183 ? 11.883 16.340 -1.787 1.00 84.38 183 VAL A N 1
ATOM 1382 C CA . VAL A 1 183 ? 13.096 15.537 -2.009 1.00 84.38 183 VAL A CA 1
ATOM 1383 C C . VAL A 1 183 ? 13.046 14.805 -3.353 1.00 84.38 183 VAL A C 1
ATOM 1385 O O . VAL A 1 183 ? 14.039 14.801 -4.078 1.00 84.38 183 VAL A O 1
ATOM 1388 N N . LEU A 1 184 ? 11.900 14.216 -3.712 1.00 77.62 184 LEU A N 1
ATOM 1389 C CA . LEU A 1 184 ? 11.708 13.568 -5.013 1.00 77.62 184 LEU A CA 1
ATOM 1390 C C . LEU A 1 184 ? 11.847 14.561 -6.162 1.00 77.62 184 LEU A C 1
ATOM 1392 O O . LEU A 1 184 ? 12.530 14.254 -7.134 1.00 77.62 184 LEU A O 1
ATOM 1396 N N . PHE A 1 185 ? 11.234 15.739 -6.037 1.00 81.81 185 PHE A N 1
ATOM 1397 C CA . PHE A 1 185 ? 11.309 16.776 -7.059 1.00 81.81 185 PHE A CA 1
ATOM 1398 C C . PHE A 1 185 ? 12.755 17.225 -7.285 1.00 81.81 185 PHE A C 1
ATOM 1400 O O . PHE A 1 185 ? 13.244 17.138 -8.407 1.00 81.81 185 PHE A O 1
ATOM 1407 N N . VAL A 1 186 ? 13.464 17.593 -6.212 1.00 82.44 186 VAL A N 1
ATOM 1408 C CA . VAL A 1 186 ? 14.861 18.052 -6.279 1.00 82.44 186 VAL A CA 1
ATOM 1409 C C . VAL A 1 186 ? 15.785 16.962 -6.829 1.00 82.44 186 VAL A C 1
ATOM 1411 O O . VAL A 1 186 ? 16.644 17.239 -7.666 1.00 82.44 186 VAL A O 1
ATOM 1414 N N . SER A 1 187 ? 15.600 15.709 -6.405 1.00 75.44 187 SER A N 1
ATOM 1415 C CA . SER A 1 187 ? 16.401 14.585 -6.902 1.00 75.44 187 SER A CA 1
ATOM 1416 C C . SER A 1 187 ? 16.143 14.298 -8.383 1.00 75.44 187 SER A C 1
ATOM 1418 O O . SER A 1 187 ? 17.090 13.983 -9.105 1.00 75.44 187 SER A O 1
ATOM 1420 N N . ALA A 1 188 ? 14.891 14.394 -8.840 1.00 74.50 188 ALA A N 1
ATOM 1421 C CA . ALA A 1 188 ? 14.536 14.186 -10.239 1.00 74.50 188 ALA A CA 1
ATOM 1422 C C . ALA A 1 188 ? 15.113 15.296 -11.123 1.00 74.50 188 ALA A C 1
ATOM 1424 O O . ALA A 1 188 ? 15.763 14.996 -12.119 1.00 74.50 188 ALA A O 1
ATOM 1425 N N . THR A 1 189 ? 14.964 16.563 -10.723 1.00 70.69 189 THR A N 1
ATOM 1426 C CA . THR A 1 189 ? 15.543 17.694 -11.462 1.00 70.69 189 THR A CA 1
ATOM 1427 C C . THR A 1 189 ? 17.067 17.634 -11.489 1.00 70.69 189 THR A C 1
ATOM 1429 O O . THR A 1 189 ? 17.664 17.878 -12.529 1.00 70.69 189 THR A O 1
ATOM 1432 N N . SER A 1 190 ? 17.710 17.240 -10.385 1.00 74.06 190 SER A N 1
ATOM 1433 C CA . SER A 1 190 ? 19.172 17.119 -10.333 1.00 74.06 190 SER A CA 1
ATOM 1434 C C . SER A 1 190 ? 19.715 16.004 -11.228 1.00 74.06 190 SER A C 1
ATOM 1436 O O . SER A 1 190 ? 20.837 16.124 -11.698 1.00 74.06 190 SER A O 1
ATOM 1438 N N . SER A 1 191 ? 18.950 14.935 -11.463 1.00 65.19 191 SER A N 1
ATOM 1439 C CA . SER A 1 191 ? 19.372 13.818 -12.327 1.00 65.19 191 SER A CA 1
ATOM 1440 C C . SER A 1 191 ? 19.180 14.110 -13.820 1.00 65.19 191 SER A C 1
ATOM 1442 O O . SER A 1 191 ? 19.649 13.344 -14.645 1.00 65.19 191 SER A O 1
ATOM 1444 N N . VAL A 1 192 ? 18.444 15.173 -14.161 1.00 56.25 192 VAL A N 1
ATOM 1445 C CA . VAL A 1 192 ? 18.236 15.640 -15.544 1.00 56.25 192 VAL A CA 1
ATOM 1446 C C . VAL A 1 192 ? 19.287 16.685 -15.945 1.00 56.25 192 VAL A C 1
ATOM 1448 O O . VAL A 1 192 ? 19.495 16.923 -17.128 1.00 56.25 192 VAL A O 1
ATOM 1451 N N . VAL A 1 193 ? 19.934 17.323 -14.963 1.00 47.19 193 VAL A N 1
ATOM 1452 C CA . VAL A 1 193 ? 20.929 18.394 -15.162 1.00 47.19 193 VAL A CA 1
ATOM 1453 C C . VAL A 1 193 ? 22.372 17.860 -15.216 1.00 47.19 193 VAL A C 1
ATOM 1455 O O . VAL A 1 193 ? 23.261 18.586 -15.652 1.00 47.19 193 VAL A O 1
ATOM 1458 N N . ILE A 1 194 ? 22.604 16.613 -14.793 1.00 43.53 194 ILE A N 1
ATOM 1459 C CA . ILE A 1 194 ? 23.893 15.900 -14.885 1.00 43.53 194 ILE A CA 1
ATOM 1460 C C . ILE A 1 194 ? 23.833 14.954 -16.080 1.00 43.53 194 ILE A C 1
ATOM 1462 O O . ILE A 1 194 ? 24.819 14.922 -16.845 1.00 43.53 194 ILE A O 1
#